Protein 6J93 (pdb70)

Solvent-accessible surface area: 8898 Å² total; per-residue (Å²): 87,31,115,148,44,40,1,20,0,0,0,0,0,1,12,23,42,104,118,57,49,101,10,23,12,2,0,0,9,28,1,0,82,72,0,5,122,114,50,67,10,92,46,116,128,21,109,129,8,96,7,43,10,3,136,20,97,0,74,62,55,85,0,47,0,0,5,0,54,18,112,4,88,144,0,4,100,0,0,18,52,2,2,121,113,59,138,15,42,30,74,0,0,0,0,0,3,2,13,32,114,10,100,24,1,43,1,94,3,64,68,8,38,51,58,67,47,15,56,0,2,126,34,0,27,100,106,26,22,52,76,0,8,2,1,42,0,0,1,14,93,37,60,32,173,155,160,34,64,62,26,8,66,17,133,5,71,93,104,50,36,73,46,0,63,27,0,0,90,42,1,15,65,40,0,91,22,1,0,56,27,67,15,100,75,0,54,105,65,1,57,70,46,154,72,142

InterPro domains:
  IPR001328 Peptidyl-tRNA hydrolase [MF_00083] (4-181)
  IPR001328 Peptidyl-tRNA hydrolase [PF01195] (6-188)
  IPR001328 Peptidyl-tRNA hydrolase [PTHR17224] (6-188)
  IPR001328 Peptidyl-tRNA hydrolase [TIGR00447] (6-173)
  IPR001328 Peptidyl-tRNA hydrolase [cd00462] (6-176)
  IPR018171 Peptidyl-tRNA hydrolase, conserved site [PS01195] (17-30)
  IPR018171 Peptidyl-tRNA hydrolase, conserved site [PS01196] (111-121)
  IPR036416 Peptidyl-tRNA hydrolase superfamily [G3DSA:3.40.50.1470] (1-193)
  IPR036416 Peptidyl-tRNA hydrolase superfamily [SSF53178] (5-191)

Radius of gyration: 15.15 Å; Cα contacts (8 Å, |Δi|>4): 450; chains: 1; bounding box: 33×43×38 Å

Nearest PDB structures (foldseek):
  6ix6-assembly1_A  TM=1.005E+00  e=1.187E-46  Acinetobacter baumannii ATCC 19606 = CIP 70.34 = JCM 6841
  7csn-assembly1_A  TM=1.005E+00  e=1.539E-46  Acinetobacter baumannii ATCC 19606 = CIP 70.34 = JCM 6841
  4olj-assembly1_A  TM=1.002E+00  e=1.939E-45  Acinetobacter baumannii ATCC 19606 = CIP 70.34 = JCM 6841
  4p7b-assembly1_A  TM=9.612E-01  e=2.260E-28  Salmonella enterica subsp. enterica serovar Typhimurium str. LT2
  3ofv-assembly1_B  TM=8.945E-01  e=1.007E-27  Escherichia coli B354

Sequence (196 aa):
GSHMSNISLIVGLGNPGSEYAQTRHNAGFWFVEQLADKYGITLKNDPKFHGISGRGNIEGHDVRLLLPMTYMNRSGQSVVPFSKFYQIAPEAILIAHDELDMNPGVIRLKTGGGHGGHNGLRDIVPHIGPNFHRLRIGIGHPGSKERVSGHVLGKAPSNEQSLMDGAIDHALSKVKLLVQGQVPQAMNQINAYKPA

B-factor: mean 16.35, std 12.6, range [6.76, 166.83]

CATH classification: 3.40.50.1470

Foldseek 3Di:
DDDALQAAEEEFEWEDDPLQCQFQFRLSVVLLVVLCVVFVWDFDDDVVLQWTKTWDDDLRFIHMYTYHHPGQLQLQSRPVVVCVVVVNAQSNYEYEGEDQPAAQLAKAKDAFDQCNPGNNSPNRCVRRHGGHIYTYQYQHHPPDPVCRVVRRSDRDPPVSVLSSVVLSVQLSVLSSCRNVSVVVVSRVSSRPGGSD

Organism: Acinetobacter baumannii (strain ATCC 19606 / DSM 30007 / JCM 6841 / CCUG 19606 / CIP 70.34 / NBRC 109757 / NCIMB 12457 / NCTC 12156 / 81) (NCBI:txid575584)

Secondary structure (DSSP, 8-state):
---TTS--EEEE----STTTTTSGGGHHHHHHHHHHHHHT---EEEGGGTEEEEEEEETTEEEEEEEE-S-GGGTHHHHHHHHHHTT--GGGEEEEEEETTS-TT-EEEEES---TT-TTGGGTHHHH-S-SEEEEEE----SSGGGHHHHHTSPPPHHHHHHHHHHHHHHHTTHHHHHTT-HHHHHHHHHT----

Structure (mmCIF, N/CA/C/O backbone):
data_6J93
#
_entry.id   6J93
#
_cell.length_a   33.995
_cell.length_b   66.257
_cell.length_c   76.186
_cell.angle_alpha   90.00
_cell.angle_beta   90.00
_cell.angle_gamma   90.00
#
_symmetry.space_group_name_H-M   'P 21 21 21'
#
loop_
_entity.id
_entity.type
_entity.pdbx_description
1 polymer 'Peptidyl-tRNA hydrolase'
2 non-polymer 1,2-ETHANEDIOL
3 water water
#
loop_
_atom_site.group_PDB
_atom_site.id
_atom_site.type_symbol
_atom_site.label_atom_id
_atom_site.label_alt_id
_atom_site.label_comp_id
_atom_site.label_asym_id
_atom_site.label_entity_id
_atom_site.label_seq_id
_atom_site.pdbx_PDB_ins_code
_atom_site.Cartn_x
_atom_site.Cartn_y
_atom_site.Cartn_z
_atom_site.occupancy
_atom_site.B_iso_or_equiv
_atom_site.auth_seq_id
_atom_site.auth_comp_id
_atom_site.auth_asym_id
_atom_site.auth_atom_id
_atom_site.pdbx_PDB_model_num
ATOM 1 N N . GLY A 1 1 ? 9.992 22.506 -0.830 0.70 33.13 -2 GLY A N 1
ATOM 2 C CA . GLY A 1 1 ? 9.119 21.711 0.087 0.70 19.29 -2 GLY A CA 1
ATOM 3 C C . GLY A 1 1 ? 9.304 20.206 -0.160 0.70 16.74 -2 GLY A C 1
ATOM 4 O O . GLY A 1 1 ? 10.245 19.742 -0.818 0.70 19.72 -2 GLY A O 1
ATOM 10 N N . SER A 1 2 ? 8.336 19.441 0.338 0.70 13.46 -1 SER A N 1
ATOM 11 C CA . SER A 1 2 ? 8.288 18.023 0.143 0.70 13.07 -1 SER A CA 1
ATOM 12 C C . SER A 1 2 ? 7.879 17.673 -1.279 0.70 12.58 -1 SER A C 1
ATOM 13 O O . SER A 1 2 ? 7.421 18.493 -2.039 0.70 14.74 -1 SER A O 1
ATOM 21 N N . HIS A 1 3 ? 8.008 16.414 -1.607 0.70 13.45 0 HIS A N 1
ATOM 22 C CA . HIS A 1 3 ? 7.716 15.957 -2.926 0.70 13.15 0 HIS A CA 1
ATOM 23 C C . HIS A 1 3 ? 7.030 14.604 -2.831 0.70 13.74 0 HIS A C 1
ATOM 24 O O . HIS A 1 3 ? 7.618 13.545 -2.430 0.70 12.26 0 HIS A O 1
ATOM 39 N N . MET A 1 4 ? 5.737 14.631 -3.167 0.70 13.67 1 MET A N 1
ATOM 40 C CA . MET A 1 4 ? 4.940 13.421 -3.246 0.70 12.85 1 MET A CA 1
ATOM 41 C C . MET A 1 4 ? 4.939 12.727 -1.884 0.70 12.14 1 MET A C 1
ATOM 42 O O . MET A 1 4 ? 4.788 13.439 -0.847 0.70 14.79 1 MET A O 1
ATOM 56 N N . SER A 1 5 ? 4.940 11.408 -1.877 0.70 12.66 2 SER A N 1
ATOM 57 C CA . SER A 1 5 ? 4.951 10.631 -0.659 0.70 13.36 2 SER A CA 1
ATOM 58 C C . SER A 1 5 ? 6.340 10.066 -0.434 0.70 14.30 2 SER A C 1
ATOM 59 O O . SER A 1 5 ? 6.422 9.106 0.270 0.70 13.45 2 SER A O 1
ATOM 67 N N . ASN A 1 6 ? 7.414 10.676 -0.971 1.00 14.54 3 ASN A N 1
ATOM 68 C CA . ASN A 1 6 ? 8.674 10.448 -0.346 1.00 11.08 3 ASN A CA 1
ATOM 69 C C . ASN A 1 6 ? 8.603 11.026 1.056 1.00 12.55 3 ASN A C 1
ATOM 70 O O . ASN A 1 6 ? 8.305 12.193 1.211 1.00 20.58 3 ASN A O 1
ATOM 81 N N . ILE A 1 7 ? 8.948 10.271 2.057 1.00 10.13 4 ILE A N 1
ATOM 82 C CA . ILE A 1 7 ? 8.945 10.843 3.435 1.00 9.39 4 ILE A CA 1
ATOM 83 C C . ILE A 1 7 ? 10.139 11.765 3.549 1.00 9.38 4 ILE A C 1
ATOM 84 O O . ILE A 1 7 ? 11.261 11.321 3.342 1.00 10.52 4 ILE A O 1
ATOM 107 N N . SER A 1 8 ? 9.882 12.995 3.974 1.00 9.04 5 SER A N 1
ATOM 108 C CA . SER A 1 8 ? 10.945 13.973 4.152 1.00 10.07 5 SER A CA 1
ATOM 109 C C . SER A 1 8 ? 10.940 14.657 5.506 1.00 8.53 5 SER A C 1
ATOM 110 O O . SER A 1 8 ? 11.831 15.466 5.784 1.00 9.71 5 SER A O 1
ATOM 118 N N . LEU A 1 9 ? 9.981 14.333 6.363 1.00 7.80 6 LEU A N 1
ATOM 119 C CA . LEU A 1 9 ? 10.000 14.774 7.763 1.00 7.46 6 LEU A CA 1
ATOM 120 C C . LEU A 1 9 ? 9.629 13.582 8.608 1.00 7.09 6 LEU A C 1
ATOM 121 O O . LEU A 1 9 ? 8.589 12.969 8.368 1.00 8.00 6 LEU A O 1
ATOM 137 N N . ILE A 1 10 ? 10.476 13.270 9.577 1.00 7.10 7 ILE A N 1
ATOM 138 C CA . ILE A 1 10 ? 10.225 12.200 10.526 1.00 6.83 7 ILE A CA 1
ATOM 139 C C . ILE A 1 10 ? 10.196 12.814 11.916 1.00 6.97 7 ILE A C 1
ATOM 140 O O . ILE A 1 10 ? 11.187 13.406 12.359 1.00 7.87 7 ILE A O 1
ATOM 156 N N . VAL A 1 11 ? 9.040 12.711 12.559 1.00 7.05 8 VAL A N 1
ATOM 157 C CA . VAL A 1 11 ? 8.787 13.275 13.872 1.00 6.92 8 VAL A CA 1
ATOM 158 C C . VAL A 1 11 ? 8.748 12.150 14.888 1.00 7.02 8 VAL A C 1
ATOM 159 O O . VAL A 1 11 ? 8.133 11.117 14.624 1.00 7.77 8 VAL A O 1
ATOM 172 N N . GLY A 1 12 ? 9.373 12.350 16.047 1.00 7.04 9 GLY A N 1
ATOM 173 C CA . GLY A 1 12 ? 9.234 11.428 17.155 1.00 7.41 9 GLY A CA 1
ATOM 174 C C . GLY A 1 12 ? 8.527 12.147 18.277 1.00 7.40 9 GLY A C 1
ATOM 175 O O . GLY A 1 12 ? 8.940 13.231 18.678 1.00 8.84 9 GLY A O 1
ATOM 179 N N . LEU A 1 13 ? 7.453 11.543 18.816 1.00 7.44 10 LEU A N 1
ATOM 180 C CA . LEU A 1 13 ? 6.724 12.153 19.912 1.00 7.82 10 LEU A CA 1
ATOM 181 C C . LEU A 1 13 ? 7.245 11.656 21.259 1.00 7.93 10 LEU A C 1
ATOM 182 O O . LEU A 1 13 ? 7.737 10.528 21.418 1.00 8.22 10 LEU A O 1
ATOM 198 N N . GLY A 1 14 ? 7.140 12.537 22.254 1.00 8.14 11 GLY A N 1
ATOM 199 C CA . GLY A 1 14 ? 7.654 12.251 23.587 1.00 8.55 11 GLY A CA 1
ATOM 200 C C . GLY A 1 14 ? 7.573 13.488 24.457 1.00 9.32 11 GLY A C 1
ATOM 201 O O . GLY A 1 14 ? 7.091 14.546 24.025 1.00 9.84 11 GLY A O 1
ATOM 205 N N . ASN A 1 15 ? 8.039 13.340 25.684 1.00 10.10 12 ASN A N 1
ATOM 206 C CA . ASN A 1 15 ? 8.175 14.418 26.630 1.00 10.54 12 ASN A CA 1
ATOM 207 C C . ASN A 1 15 ? 9.646 14.715 26.877 1.00 11.10 12 ASN A C 1
ATOM 208 O O . ASN A 1 15 ? 10.479 13.806 26.858 1.00 12.14 12 ASN A O 1
ATOM 219 N N . PRO A 1 16 ? 9.993 15.985 27.158 1.00 11.98 13 PRO A N 1
ATOM 220 C CA . PRO A 1 16 ? 11.356 16.372 27.430 1.00 13.46 13 PRO A CA 1
ATOM 221 C C . PRO A 1 16 ? 11.752 15.985 28.867 1.00 14.40 13 PRO A C 1
ATOM 222 O O . PRO A 1 16 ? 10.898 15.909 29.740 1.00 16.81 13 PRO A O 1
ATOM 233 N N . GLY A 1 17 ? 13.036 15.825 29.075 1.00 16.67 14 GLY A N 1
ATOM 234 C CA . GLY A 1 17 ? 13.622 15.698 30.412 1.00 19.23 14 GLY A CA 1
ATOM 235 C C . GLY A 1 17 ? 14.018 14.274 30.749 1.00 18.09 14 GLY A C 1
ATOM 236 O O . GLY A 1 17 ? 13.390 13.321 30.273 1.00 16.21 14 GLY A O 1
ATOM 240 N N . SER A 1 18 ? 15.023 14.129 31.591 1.00 20.89 15 SER A N 1
ATOM 241 C CA . SER A 1 18 ? 15.544 12.813 31.944 1.00 20.31 15 SER A CA 1
ATOM 242 C C . SER A 1 18 ? 14.462 11.964 32.610 1.00 19.40 15 SER A C 1
ATOM 243 O O . SER A 1 18 ? 14.486 10.743 32.473 1.00 20.28 15 SER A O 1
ATOM 251 N N . GLU A 1 19 ? 13.516 12.601 33.296 1.00 18.81 16 GLU A N 1
ATOM 252 C CA . GLU A 1 19 ? 12.499 11.872 34.026 1.00 22.43 16 GLU A CA 1
ATOM 253 C C . GLU A 1 19 ? 11.526 11.177 33.094 1.00 18.87 16 GLU A C 1
ATOM 254 O O . GLU A 1 19 ? 10.827 10.290 33.527 1.00 20.71 16 GLU A O 1
ATOM 266 N N . TYR A 1 20 ? 11.480 11.608 31.838 1.00 14.24 17 TYR A N 1
ATOM 267 C CA . TYR A 1 20 ? 10.583 10.957 30.906 1.00 12.35 17 TYR A CA 1
ATOM 268 C C . TYR A 1 20 ? 11.293 10.113 29.835 1.00 11.99 17 TYR A C 1
ATOM 269 O O . TYR A 1 20 ? 10.617 9.390 29.095 1.00 11.18 17 TYR A O 1
ATOM 287 N N . ALA A 1 21 ? 12.611 10.192 29.752 1.00 12.25 18 ALA A N 1
ATOM 288 C CA . ALA A 1 21 ? 13.300 9.635 28.614 1.00 12.55 18 ALA A CA 1
ATOM 289 C C . ALA A 1 21 ? 13.100 8.141 28.488 1.00 11.38 18 ALA A C 1
ATOM 290 O O . ALA A 1 21 ? 13.175 7.641 27.347 1.00 12.36 18 ALA A O 1
ATOM 297 N N . GLN A 1 22 ? 12.959 7.392 29.585 1.00 11.23 19 GLN A N 1
ATOM 298 C CA . GLN A 1 22 ? 12.819 5.942 29.550 1.00 11.51 19 GLN A CA 1
ATOM 299 C C . GLN A 1 22 ? 11.377 5.475 29.589 1.00 10.86 19 GLN A C 1
ATOM 300 O O . GLN A 1 22 ? 11.118 4.271 29.696 1.00 11.97 19 GLN A O 1
ATOM 314 N N . THR A 1 23 ? 10.423 6.415 29.564 1.00 10.50 20 THR A N 1
ATOM 315 C CA . THR A 1 23 ? 9.027 6.049 29.685 1.00 10.66 20 THR A CA 1
ATOM 316 C C . THR A 1 23 ? 8.429 5.668 28.347 1.00 9.22 20 THR A C 1
ATOM 317 O O . THR A 1 23 ? 8.889 6.084 27.269 1.00 9.52 20 THR A O 1
ATOM 328 N N . ARG A 1 24 ? 7.363 4.865 28.406 1.00 9.73 21 ARG A N 1
ATOM 329 C CA . ARG A 1 24 ? 6.746 4.314 27.198 1.00 9.41 21 ARG A CA 1
ATOM 330 C C . ARG A 1 24 ? 6.274 5.397 26.229 1.00 9.21 21 ARG A C 1
ATOM 331 O O . ARG A 1 24 ? 6.293 5.174 25.007 1.00 9.50 21 ARG A O 1
ATOM 352 N N . HIS A 1 25 ? 5.804 6.508 26.774 1.00 9.41 22 HIS A N 1
ATOM 353 C CA . HIS A 1 25 ? 5.283 7.602 25.951 1.00 9.57 22 HIS A CA 1
ATOM 354 C C . HIS A 1 25 ? 6.365 8.265 25.111 1.00 8.93 22 HIS A C 1
ATOM 355 O O . HIS A 1 25 ? 6.039 9.087 24.255 1.00 9.99 22 HIS A O 1
ATOM 369 N N . ASN A 1 26 ? 7.633 7.915 25.371 1.00 8.77 23 ASN A N 1
ATOM 370 C CA . ASN A 1 26 ? 8.768 8.388 24.602 1.00 8.64 23 ASN A CA 1
ATOM 371 C C . ASN A 1 26 ? 9.197 7.422 23.512 1.00 8.29 23 ASN A C 1
ATOM 372 O O . ASN A 1 26 ? 10.264 7.635 22.904 1.00 8.72 23 ASN A O 1
ATOM 383 N N . ALA A 1 27 ? 8.393 6.405 23.177 1.00 8.26 24 ALA A N 1
ATOM 384 C CA . ALA A 1 27 ? 8.803 5.462 22.150 1.00 8.11 24 ALA A CA 1
ATOM 385 C C . ALA A 1 27 ? 9.182 6.152 20.835 1.00 7.93 24 ALA A C 1
ATOM 386 O O . ALA A 1 27 ? 10.130 5.733 20.164 1.00 8.33 24 ALA A O 1
ATOM 393 N N . GLY A 1 28 ? 8.438 7.186 20.454 1.00 7.84 25 GLY A N 1
ATOM 394 C CA . GLY A 1 28 ? 8.776 7.893 19.240 1.00 8.04 25 GLY A CA 1
ATOM 395 C C . GLY A 1 28 ? 10.126 8.569 19.275 1.00 7.93 25 GLY A C 1
ATOM 396 O O . GLY A 1 28 ? 10.868 8.580 18.285 1.00 8.43 25 GLY A O 1
ATOM 400 N N . PHE A 1 29 ? 10.478 9.183 20.415 1.00 8.07 26 PHE A N 1
ATOM 401 C CA . PHE A 1 29 ? 11.825 9.716 20.608 1.00 8.60 26 PHE A CA 1
ATOM 402 C C . PHE A 1 29 ? 12.845 8.620 20.421 1.00 8.22 26 PHE A C 1
ATOM 403 O O . PHE A 1 29 ? 13.896 8.839 19.807 1.00 9.32 26 PHE A O 1
ATOM 420 N N . TRP A 1 30 ? 12.623 7.440 21.005 1.00 8.47 27 TRP A N 1
ATOM 421 C CA . TRP A 1 30 ? 13.623 6.367 20.891 1.00 8.61 27 TRP A CA 1
ATOM 422 C C . TRP A 1 30 ? 13.887 6.078 19.418 1.00 8.34 27 TRP A C 1
ATOM 423 O O . TRP A 1 30 ? 15.038 5.957 18.995 1.00 9.15 27 TRP A O 1
ATOM 444 N N . PHE A 1 31 ? 12.826 5.925 18.631 1.00 8.02 28 PHE A N 1
ATOM 445 C CA . PHE A 1 31 ? 12.996 5.604 17.217 1.00 8.01 28 PHE A CA 1
ATOM 446 C C . PHE A 1 31 ? 13.791 6.711 16.515 1.00 7.58 28 PHE A C 1
ATOM 447 O O . PHE A 1 31 ? 14.704 6.406 15.753 1.00 8.01 28 PHE A O 1
ATOM 464 N N . VAL A 1 32 ? 13.385 7.966 16.684 1.00 7.77 29 VAL A N 1
ATOM 465 C CA . VAL A 1 32 ? 14.015 9.032 15.926 1.00 7.90 29 VAL A CA 1
ATOM 466 C C . VAL A 1 32 ? 15.455 9.253 16.396 1.00 8.45 29 VAL A C 1
ATOM 467 O O . VAL A 1 32 ? 16.324 9.523 15.544 1.00 9.02 29 VAL A O 1
ATOM 480 N N . GLU A 1 33 ? 15.734 9.147 17.677 1.00 8.85 30 GLU A N 1
ATOM 481 C CA . GLU A 1 33 ? 17.129 9.280 18.118 1.00 10.15 30 GLU A CA 1
ATOM 482 C C . GLU A 1 33 ? 17.990 8.166 17.540 1.00 9.70 30 GLU A C 1
ATOM 483 O O . GLU A 1 33 ? 19.140 8.405 17.109 1.00 10.38 30 GLU A O 1
ATOM 495 N N . GLN A 1 34 ? 17.466 6.953 17.492 1.00 9.25 31 GLN A N 1
ATOM 496 C CA . GLN A 1 34 ? 18.222 5.850 16.913 1.00 9.59 31 GLN A CA 1
ATOM 497 C C . GLN A 1 34 ? 18.412 6.058 15.397 1.00 9.13 31 GLN A C 1
ATOM 498 O O . GLN A 1 34 ? 19.468 5.724 14.856 1.00 10.14 31 GLN A O 1
ATOM 512 N N . LEU A 1 35 ? 17.391 6.562 14.733 1.00 8.82 32 LEU A N 1
ATOM 513 C CA . LEU A 1 35 ? 17.493 6.823 13.306 1.00 8.48 32 LEU A CA 1
ATOM 514 C C . LEU A 1 35 ? 18.539 7.883 13.014 1.00 8.75 32 LEU A C 1
ATOM 515 O O . LEU A 1 35 ? 19.330 7.774 12.082 1.00 9.55 32 LEU A O 1
ATOM 531 N N . ALA A 1 36 ? 18.535 8.939 13.833 1.00 9.01 33 ALA A N 1
ATOM 532 C CA . ALA A 1 36 ? 19.491 10.017 13.670 1.00 9.44 33 ALA A CA 1
ATOM 533 C C . ALA A 1 36 ? 20.919 9.464 13.822 1.00 10.36 33 ALA A C 1
ATOM 534 O O . ALA A 1 36 ? 21.833 9.821 13.060 1.00 11.71 33 ALA A O 1
ATOM 541 N N . ASP A 1 37 ? 21.133 8.585 14.814 1.00 10.89 34 ASP A N 1
ATOM 542 C CA . ASP A 1 37 ? 22.462 7.992 14.990 1.00 12.10 34 ASP A CA 1
ATOM 543 C C . ASP A 1 37 ? 22.834 7.105 13.811 1.00 12.39 34 ASP A C 1
ATOM 544 O O . ASP A 1 37 ? 23.971 7.112 13.343 1.00 13.85 34 ASP A O 1
ATOM 553 N N . LYS A 1 38 ? 21.894 6.359 13.294 1.00 11.29 35 LYS A N 1
ATOM 554 C CA . LYS A 1 38 ? 22.168 5.450 12.177 1.00 11.66 35 LYS A CA 1
ATOM 555 C C . LYS A 1 38 ? 22.698 6.249 10.981 1.00 11.26 35 LYS A C 1
ATOM 556 O O . LYS A 1 38 ? 23.670 5.835 10.339 1.00 12.66 35 LYS A O 1
ATOM 575 N N . TYR A 1 39 ? 22.059 7.355 10.671 1.00 10.39 36 TYR A N 1
ATOM 576 C CA . TYR A 1 39 ? 22.369 8.147 9.471 1.00 11.16 36 TYR A CA 1
ATOM 577 C C . TYR A 1 39 ? 23.267 9.333 9.728 1.00 12.03 36 TYR A C 1
ATOM 578 O O . TYR A 1 39 ? 23.586 10.095 8.810 1.00 14.39 36 TYR A O 1
ATOM 596 N N . GLY A 1 40 ? 23.693 9.555 10.937 1.00 11.45 37 GLY A N 1
ATOM 597 C CA . GLY A 1 40 ? 24.575 10.692 11.226 1.00 12.49 37 GLY A CA 1
ATOM 598 C C . GLY A 1 40 ? 23.887 12.036 11.052 1.00 12.18 37 GLY A C 1
ATOM 599 O O . GLY A 1 40 ? 24.546 13.006 10.627 1.00 14.14 37 GLY A O 1
ATOM 603 N N . ILE A 1 41 ? 22.630 12.113 11.469 1.00 11.27 38 ILE A N 1
ATOM 604 C CA . ILE A 1 41 ? 21.877 13.361 11.454 1.00 10.62 38 ILE A CA 1
ATOM 605 C C . ILE A 1 41 ? 21.986 13.972 12.836 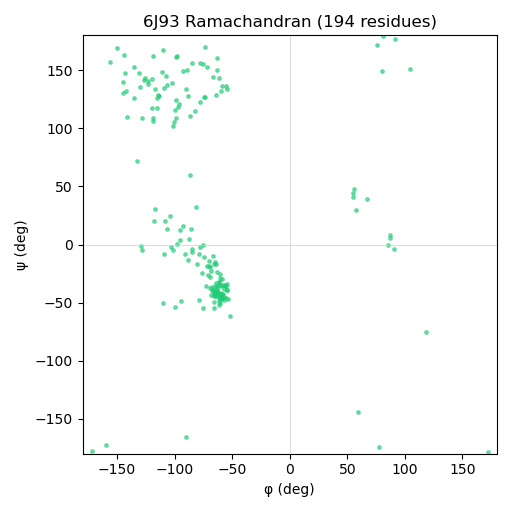1.00 10.40 38 ILE A C 1
ATOM 606 O O . ILE A 1 41 ? 21.634 13.317 13.822 1.00 12.33 38 ILE A O 1
ATOM 622 N N . THR A 1 42 ? 22.511 15.176 12.903 1.00 11.38 39 THR A N 1
ATOM 623 C CA . THR A 1 42 ? 22.610 15.881 14.166 1.00 11.07 39 THR A CA 1
ATOM 624 C C . THR A 1 42 ? 21.269 16.397 14.622 1.00 11.03 39 THR A C 1
ATOM 625 O O . THR A 1 42 ? 20.608 17.093 13.875 1.00 12.24 39 THR A O 1
ATOM 636 N N . LEU A 1 43 ? 20.893 16.046 15.868 1.00 11.04 40 LEU A N 1
ATOM 637 C CA . LEU A 1 43 ? 19.686 16.598 16.475 1.00 10.89 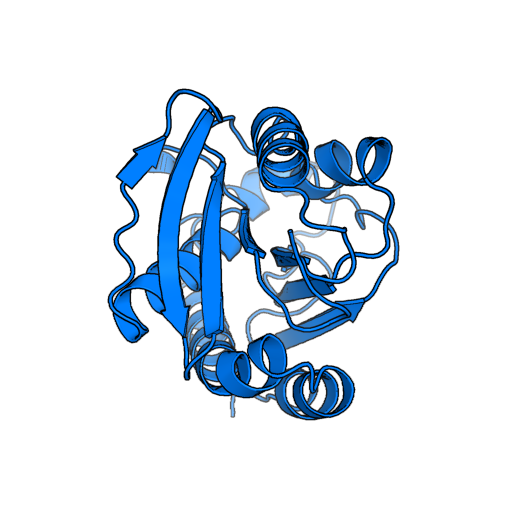40 LEU A CA 1
ATOM 638 C C . LEU A 1 43 ? 20.111 17.736 17.374 1.00 11.05 40 LEU A C 1
ATOM 639 O O . LEU A 1 43 ? 20.736 17.521 18.403 1.00 14.93 40 LEU A O 1
ATOM 655 N N . LYS A 1 44 ? 19.805 18.936 16.951 1.00 11.56 41 LYS A N 1
ATOM 656 C CA . LYS A 1 44 ? 20.308 20.135 17.599 1.00 12.46 41 LYS A CA 1
ATOM 657 C C . LYS A 1 44 ? 19.145 20.966 18.120 1.00 11.33 41 LYS A C 1
ATOM 658 O O . LYS A 1 44 ? 17.972 20.884 17.681 1.00 11.05 41 LYS A O 1
ATOM 677 N N . ASN A 1 45 ? 19.473 21.846 19.014 1.00 11.94 42 ASN A N 1
ATOM 678 C CA . ASN A 1 45 ? 18.475 22.691 19.609 1.00 12.23 42 ASN A CA 1
ATOM 679 C C . ASN A 1 45 ? 17.752 23.536 18.544 1.00 11.52 42 ASN A C 1
ATOM 680 O O . ASN A 1 45 ? 18.402 24.168 17.722 1.00 12.73 42 ASN A O 1
ATOM 699 N N . ASP A 1 46 ? 16.435 23.586 18.576 1.00 10.97 43 ASP A N 1
ATOM 700 C CA . ASP A 1 46 ? 15.608 24.341 17.631 1.00 10.91 43 ASP A CA 1
ATOM 701 C C . ASP A 1 46 ? 14.556 25.157 18.360 1.00 10.79 43 ASP A C 1
ATOM 702 O O . ASP A 1 46 ? 13.361 24.857 18.341 1.00 13.22 43 ASP A O 1
ATOM 711 N N . PRO A 1 47 ? 14.983 26.229 19.037 1.00 12.61 44 PRO A N 1
ATOM 712 C CA . PRO A 1 47 ? 14.050 27.015 19.820 1.00 13.75 44 PRO A CA 1
ATOM 713 C C . PRO A 1 47 ? 12.920 27.603 19.000 1.00 12.67 44 PRO A C 1
ATOM 714 O O . PRO A 1 47 ? 11.813 27.735 19.511 1.00 12.98 44 PRO A O 1
ATOM 725 N N . LYS A 1 48 ? 13.190 27.996 17.755 1.00 12.23 45 LYS A N 1
ATOM 726 C CA . LYS A 1 48 ? 12.138 28.612 16.930 1.00 13.48 45 LYS A CA 1
ATOM 727 C C . LYS A 1 48 ? 10.921 27.705 16.854 1.00 12.00 45 LYS A C 1
ATOM 728 O O . LYS A 1 48 ? 9.777 28.183 16.839 1.00 13.90 45 LYS A O 1
ATOM 747 N N . PHE A 1 49 ? 11.158 26.398 16.742 1.00 10.95 46 PHE A N 1
ATOM 748 C CA . PHE A 1 49 ? 10.074 25.426 16.578 1.00 10.29 46 PHE A CA 1
ATOM 749 C C . PHE A 1 49 ? 9.868 24.601 17.835 1.00 10.56 46 PHE A C 1
ATOM 750 O O . PHE A 1 49 ? 9.219 23.561 17.774 1.00 11.61 46 PHE A O 1
ATOM 767 N N . HIS A 1 50 ? 10.342 25.092 18.978 1.00 10.92 47 HIS A N 1
ATOM 768 C CA . HIS A 1 50 ? 10.038 24.439 20.240 1.00 11.10 47 HIS A CA 1
ATOM 769 C C . HIS A 1 50 ? 10.421 22.978 20.243 1.00 10.91 47 HIS A C 1
ATOM 770 O O . HIS A 1 50 ? 9.666 22.137 20.741 1.00 11.74 47 HIS A O 1
ATOM 785 N N . GLY A 1 51 ? 11.612 22.674 19.733 1.00 10.99 48 GLY A N 1
ATOM 786 C CA . GLY A 1 51 ? 12.015 21.284 19.575 1.00 11.70 48 GLY A CA 1
ATOM 787 C C . GLY A 1 51 ? 13.505 21.124 19.461 1.00 10.15 48 GLY A C 1
ATOM 788 O O . GLY A 1 51 ? 14.288 22.060 19.638 1.00 11.72 48 GLY A O 1
ATOM 792 N N . ILE A 1 52 ? 13.854 19.897 19.170 1.00 10.33 49 ILE A N 1
ATOM 793 C CA . ILE A 1 52 ? 15.180 19.530 18.732 1.00 9.65 49 ILE A CA 1
ATOM 794 C C . ILE A 1 52 ? 15.007 18.980 17.320 1.00 9.11 49 ILE A C 1
ATOM 795 O O . ILE A 1 52 ? 14.080 18.201 17.089 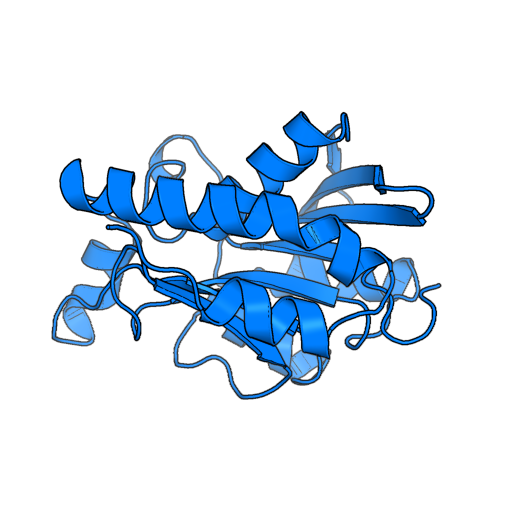1.00 10.02 49 ILE A O 1
ATOM 811 N N . SER A 1 53 ? 15.837 19.404 16.389 1.00 9.01 50 SER A N 1
ATOM 812 C CA . SER A 1 53 ? 15.615 19.018 15.006 1.00 9.04 50 SER A CA 1
ATOM 813 C C . SER A 1 53 ? 16.940 18.787 14.305 1.00 8.98 50 SER A C 1
ATOM 814 O O . SER A 1 53 ? 17.984 19.251 14.758 1.00 10.94 50 SER A O 1
ATOM 822 N N . GLY A 1 54 ? 16.866 18.115 13.181 1.00 9.34 51 GLY A N 1
ATOM 823 C CA . GLY A 1 54 ? 18.027 17.919 12.349 1.00 11.32 51 GLY A CA 1
ATOM 824 C C . GLY A 1 54 ? 17.668 17.797 10.899 1.00 9.38 51 GLY A C 1
ATOM 825 O O . GLY A 1 54 ? 16.483 17.699 10.529 1.00 9.91 51 GLY A O 1
ATOM 829 N N . ARG A 1 55 ? 18.681 17.845 10.062 1.00 10.10 52 ARG A N 1
ATOM 830 C CA . ARG A 1 55 ? 18.526 17.715 8.629 1.00 10.10 52 ARG A CA 1
ATOM 831 C C . ARG A 1 55 ? 19.687 16.995 8.074 1.00 10.96 52 ARG A C 1
ATOM 832 O O . ARG A 1 55 ? 20.815 17.321 8.390 1.00 15.46 52 ARG A O 1
ATOM 853 N N . GLY A 1 56 ? 19.493 15.977 7.265 1.00 10.30 53 GLY A N 1
ATOM 854 C CA . GLY A 1 56 ? 20.638 15.302 6.650 1.00 11.66 53 GLY A CA 1
ATOM 855 C C . GLY A 1 56 ? 20.139 14.305 5.620 1.00 10.52 53 GLY A C 1
ATOM 856 O O . GLY A 1 56 ? 18.974 14.206 5.271 1.00 13.23 53 GLY A O 1
ATOM 860 N N . ASN A 1 57 ? 21.092 13.600 5.038 1.00 11.44 54 ASN A N 1
ATOM 861 C CA . ASN A 1 57 ? 20.825 12.662 3.989 1.00 11.22 54 ASN A CA 1
ATOM 862 C C . ASN A 1 57 ? 20.509 11.278 4.514 1.00 11.42 54 ASN A C 1
ATOM 863 O O . ASN A 1 57 ? 21.277 10.729 5.299 1.00 15.13 54 ASN A O 1
ATOM 882 N N . ILE A 1 58 ? 19.393 10.733 4.064 1.00 10.72 55 ILE A N 1
ATOM 883 C CA . ILE A 1 58 ? 19.062 9.342 4.280 1.00 11.44 55 ILE A CA 1
ATOM 884 C C . ILE A 1 58 ? 18.954 8.743 2.911 1.00 11.92 55 ILE A C 1
ATOM 885 O O . ILE A 1 58 ? 18.021 9.034 2.150 1.00 11.82 55 ILE A O 1
ATOM 901 N N . GLU A 1 59 ? 19.928 7.905 2.556 1.00 12.21 56 GLU A N 1
ATOM 902 C CA . GLU A 1 59 ? 19.859 7.145 1.321 1.00 13.85 56 GLU A CA 1
ATOM 903 C C . GLU A 1 59 ? 19.643 8.040 0.105 1.00 12.78 56 GLU A C 1
ATOM 904 O O . GLU A 1 59 ? 18.967 7.669 -0.836 1.00 15.95 56 GLU A O 1
ATOM 916 N N . GLY A 1 60 ? 20.309 9.169 0.059 1.00 12.33 57 GLY A N 1
ATOM 917 C CA . GLY A 1 60 ? 20.231 10.033 -1.088 1.00 12.50 57 GLY A CA 1
ATOM 918 C C . GLY A 1 60 ? 19.095 11.036 -1.090 1.00 11.80 57 GLY A C 1
ATOM 919 O O . GLY A 1 60 ? 18.886 11.696 -2.087 1.00 13.34 57 GLY A O 1
ATOM 923 N N . HIS A 1 61 ? 18.365 11.149 0.032 1.00 11.29 58 HIS A N 1
ATOM 924 C CA . HIS A 1 61 ? 17.223 12.048 0.144 1.00 11.17 58 HIS A CA 1
ATOM 925 C C . HIS A 1 61 ? 17.470 12.991 1.321 1.00 10.41 58 HIS A C 1
ATOM 926 O O . HIS A 1 61 ? 17.983 12.576 2.362 1.00 11.53 58 HIS A O 1
ATOM 940 N N . ASP A 1 62 ? 17.086 14.253 1.118 1.00 10.49 59 ASP A N 1
ATOM 941 C CA . ASP A 1 62 ? 17.223 15.286 2.155 1.00 10.99 59 ASP A CA 1
ATOM 942 C C . ASP A 1 62 ? 16.035 15.157 3.101 1.00 10.87 59 ASP A C 1
ATOM 943 O O . ASP A 1 62 ? 14.875 15.389 2.690 1.00 14.55 59 ASP A O 1
ATOM 952 N N . VAL A 1 63 ? 16.293 14.808 4.329 1.00 8.65 60 VAL A N 1
ATOM 953 C CA . VAL A 1 63 ? 15.249 14.512 5.313 1.00 8.92 60 VAL A CA 1
ATOM 954 C C . VAL A 1 63 ? 15.461 15.344 6.569 1.00 8.71 60 VAL A C 1
ATOM 955 O O . VAL A 1 63 ? 16.598 15.545 7.007 1.00 11.21 60 VAL A O 1
ATOM 968 N N . ARG A 1 64 ? 14.367 15.807 7.155 1.00 8.09 61 ARG A N 1
ATOM 969 C CA . ARG A 1 64 ? 14.390 16.501 8.424 1.00 8.07 61 ARG A CA 1
ATOM 970 C C . ARG A 1 64 ? 13.819 15.595 9.504 1.00 7.74 61 ARG A C 1
ATOM 971 O O . ARG A 1 64 ? 12.890 14.809 9.253 1.00 8.56 61 ARG A O 1
ATOM 992 N N . LEU A 1 65 ? 14.375 15.711 10.707 1.00 7.88 62 LEU A N 1
ATOM 993 C CA . LEU A 1 65 ? 13.946 14.993 11.896 1.00 7.80 62 LEU A CA 1
ATOM 994 C C . LEU A 1 65 ? 13.519 16.006 12.943 1.00 8.05 62 LEU A C 1
ATOM 995 O O . LEU A 1 65 ? 14.149 17.068 13.074 1.00 9.27 62 LEU A O 1
ATOM 1011 N N . LEU A 1 66 ? 12.471 15.701 13.715 1.00 7.49 63 LEU A N 1
ATOM 1012 C CA . LEU A 1 66 ? 11.965 16.624 14.712 1.00 7.38 63 LEU A CA 1
ATOM 1013 C C . LEU A 1 66 ? 11.520 15.877 15.949 1.00 7.42 63 LEU A C 1
ATOM 1014 O O . LEU A 1 66 ? 10.714 14.949 15.843 1.00 8.03 63 LEU A O 1
ATOM 1030 N N . LEU A 1 67 ? 11.961 16.365 17.116 1.00 8.04 64 LEU A N 1
ATOM 1031 C CA . LEU A 1 67 ? 11.494 15.944 18.428 1.00 8.26 64 LEU A CA 1
ATOM 1032 C C . LEU A 1 67 ? 10.883 17.172 19.082 1.00 8.41 64 LEU A C 1
ATOM 1033 O O . LEU A 1 67 ? 11.616 18.065 19.531 1.00 9.67 64 LEU A O 1
ATOM 1049 N N . PRO A 1 68 ? 9.555 17.275 19.200 1.00 8.41 65 PRO A N 1
ATOM 1050 C CA . PRO A 1 68 ? 8.981 18.406 19.911 1.00 8.85 65 PRO A CA 1
ATOM 1051 C C . PRO A 1 68 ? 9.460 18.377 21.368 1.00 9.52 65 PRO A C 1
ATOM 1052 O O . PRO A 1 68 ? 9.491 17.341 22.005 1.00 11.19 65 PRO A O 1
ATOM 1063 N N . MET A 1 69 ? 9.699 19.580 21.904 1.00 10.06 66 MET A N 1
ATOM 1064 C CA . MET A 1 69 ? 10.101 19.752 23.317 1.00 11.60 66 MET A CA 1
ATOM 1065 C C . MET A 1 69 ? 9.059 20.560 24.088 1.00 11.65 66 MET A C 1
ATOM 1066 O O . MET A 1 69 ? 9.364 21.220 25.066 1.00 15.26 66 MET A O 1
ATOM 1080 N N . THR A 1 70 ? 7.828 20.426 23.660 1.00 10.75 67 THR A N 1
ATOM 1081 C CA . THR A 1 70 ? 6.643 21.130 24.112 1.00 11.33 67 THR A CA 1
ATOM 1082 C C . THR A 1 70 ? 5.917 20.488 25.282 1.00 11.19 67 THR A C 1
ATOM 1083 O O . THR A 1 70 ? 5.003 21.127 25.832 1.00 12.13 67 THR A O 1
ATOM 1094 N N . TYR A 1 71 ? 6.280 19.239 25.579 1.00 11.03 68 TYR A N 1
ATOM 1095 C CA . TYR A 1 71 ? 5.477 18.267 26.294 1.00 11.53 68 TYR A CA 1
ATOM 1096 C C . TYR A 1 71 ? 4.491 17.664 25.312 1.00 10.74 68 TYR A C 1
ATOM 1097 O O . TYR A 1 71 ? 4.040 18.296 24.336 1.00 10.99 68 TYR A O 1
ATOM 1115 N N . MET A 1 72 ? 4.135 16.416 25.555 1.00 11.06 69 MET A N 1
ATOM 1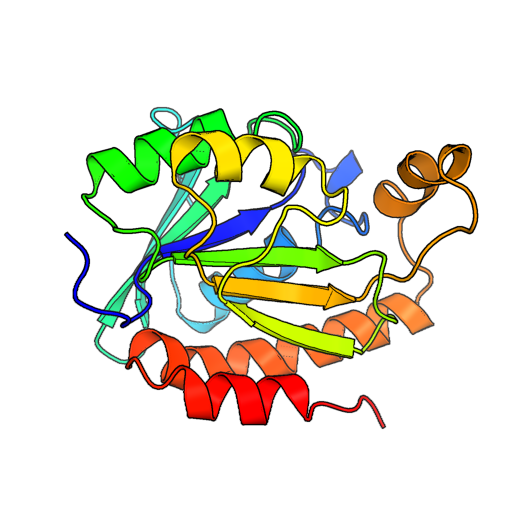116 C CA . MET A 1 72 ? 3.398 15.631 24.572 1.00 10.46 69 MET A CA 1
ATOM 1117 C C . MET A 1 72 ? 2.111 16.288 24.114 1.00 10.22 69 MET A C 1
ATOM 1118 O O . MET A 1 72 ? 1.808 16.320 22.914 1.00 10.14 69 MET A O 1
ATOM 1132 N N . ASN A 1 73 ? 1.316 16.798 25.055 1.00 11.56 70 ASN A N 1
ATOM 1133 C CA . ASN A 1 73 ? -0.019 17.291 24.692 1.00 11.91 70 ASN A CA 1
ATOM 1134 C C . ASN A 1 73 ? 0.016 18.617 23.988 1.00 11.70 70 ASN A C 1
ATOM 1135 O O . ASN A 1 73 ? -1.051 19.088 23.565 1.00 13.09 70 ASN A O 1
ATOM 1146 N N . ARG A 1 74 ? 1.209 19.189 23.783 1.00 10.85 71 ARG A N 1
ATOM 1147 C CA . ARG A 1 74 ? 1.379 20.425 23.007 1.00 10.42 71 ARG A CA 1
ATOM 1148 C C . ARG A 1 74 ? 2.236 20.176 21.776 1.00 9.71 71 ARG A C 1
ATOM 1149 O O . ARG A 1 74 ? 2.749 21.135 21.192 1.00 10.38 71 ARG A O 1
ATOM 1170 N N . SER A 1 75 ? 2.365 18.935 21.333 1.00 9.35 72 SER A N 1
ATOM 1171 C CA . SER A 1 75 ? 3.261 18.578 20.247 1.00 9.12 72 SER A CA 1
ATOM 1172 C C . SER A 1 75 ? 2.974 19.366 18.972 1.00 8.89 72 SER A C 1
ATOM 1173 O O . SER A 1 75 ? 3.907 19.603 18.181 1.00 9.16 72 SER A O 1
ATOM 1181 N N . GLY A 1 76 ? 1.713 19.676 18.697 1.00 9.29 73 GLY A N 1
ATOM 1182 C CA . GLY A 1 76 ? 1.400 20.432 17.490 1.00 9.53 73 GLY A CA 1
ATOM 1183 C C . GLY A 1 76 ? 2.004 21.811 17.487 1.00 8.94 73 GLY A C 1
ATOM 1184 O O . GLY A 1 76 ? 2.168 22.395 16.406 1.00 9.50 73 GLY A O 1
ATOM 1188 N N . GLN A 1 77 ? 2.304 22.358 18.653 1.00 9.36 74 GLN A N 1
ATOM 1189 C CA . GLN A 1 77 ? 2.941 23.653 18.723 1.00 10.41 74 GLN A CA 1
ATOM 1190 C C . GLN A 1 77 ? 4.333 23.658 18.150 1.00 9.83 74 GLN A C 1
ATOM 1191 O O . GLN A 1 77 ? 4.892 24.723 17.871 1.00 11.49 74 GLN A O 1
ATOM 1205 N N . SER A 1 78 ? 4.935 22.485 17.970 1.00 9.36 75 SER A N 1
ATOM 1206 C CA . SER A 1 78 ? 6.187 22.284 17.232 1.00 9.19 75 SER A CA 1
ATOM 1207 C C . SER A 1 78 ? 5.956 21.784 15.812 1.00 8.33 75 SER A C 1
ATOM 1208 O O . SER A 1 78 ? 6.422 22.362 14.821 1.00 9.04 75 SER A O 1
ATOM 1216 N N . VAL A 1 79 ? 5.197 20.686 15.678 1.00 8.23 76 VAL A N 1
ATOM 1217 C CA . VAL A 1 79 ? 5.084 20.019 14.389 1.00 8.45 76 VAL A CA 1
ATOM 1218 C C . VAL A 1 79 ? 4.410 20.893 13.346 1.00 8.24 76 VAL A C 1
ATOM 1219 O O . VAL A 1 79 ? 4.835 20.885 12.179 1.00 9.13 76 VAL A O 1
ATOM 1232 N N . VAL A 1 80 ? 3.354 21.602 13.732 1.00 8.47 77 VAL A N 1
ATOM 1233 C CA . VAL A 1 80 ? 2.601 22.370 12.758 1.00 8.81 77 VAL A CA 1
ATOM 1234 C C . VAL A 1 80 ? 3.421 23.505 12.180 1.00 8.74 77 VAL A C 1
ATOM 1235 O O . VAL A 1 80 ? 3.597 23.580 10.968 1.00 9.44 77 VAL A O 1
ATOM 1248 N N . PRO A 1 81 ? 4.005 24.410 12.989 1.00 9.10 78 PRO A N 1
ATOM 1249 C CA . PRO A 1 81 ? 4.772 25.494 12.375 1.00 9.47 78 PRO A CA 1
ATOM 1250 C C . PRO A 1 81 ? 5.996 24.976 11.641 1.00 9.06 78 PRO A C 1
ATOM 1251 O O . PRO A 1 81 ? 6.392 25.584 10.659 1.00 9.76 78 PRO A O 1
ATOM 1262 N N . PHE A 1 82 ? 6.637 23.935 12.151 1.00 8.80 79 PHE A N 1
ATOM 1263 C CA . PHE A 1 82 ? 7.835 23.406 11.489 1.00 8.63 79 PHE A CA 1
ATOM 1264 C C . PHE A 1 82 ? 7.479 22.913 10.073 1.00 9.43 79 PHE A C 1
ATOM 1265 O O . PHE A 1 82 ? 8.123 23.266 9.092 1.00 9.55 79 PHE A O 1
ATOM 1282 N N . SER A 1 83 ? 6.454 22.057 10.001 1.00 9.57 80 SER A N 1
ATOM 1283 C CA . SER A 1 83 ? 6.073 21.498 8.709 1.00 10.27 80 SER A CA 1
ATOM 1284 C C . SER A 1 83 ? 5.609 22.618 7.764 1.00 10.93 80 SER A C 1
ATOM 1285 O O . SER A 1 83 ? 5.906 22.581 6.567 1.00 12.52 80 SER A O 1
ATOM 1293 N N . LYS A 1 84 ? 4.919 23.612 8.279 1.00 11.20 81 LYS A N 1
ATOM 1294 C CA . LYS A 1 84 ? 4.457 24.671 7.426 1.00 12.69 81 LYS A CA 1
ATOM 1295 C C . LYS A 1 84 ? 5.618 25.506 6.908 1.00 11.56 81 LYS A C 1
ATOM 1296 O O . LYS A 1 84 ? 5.681 25.864 5.719 1.00 13.29 81 LYS A O 1
ATOM 1315 N N . PHE A 1 85 ? 6.577 25.828 7.787 1.00 11.39 82 PHE A N 1
ATOM 1316 C CA . PHE A 1 85 ? 7.708 26.675 7.416 1.00 11.92 82 PHE A CA 1
ATOM 1317 C C . PHE A 1 85 ? 8.500 26.034 6.284 1.00 11.50 82 PHE A C 1
ATOM 1318 O O . PHE A 1 85 ? 8.929 26.694 5.337 1.00 12.99 82 PHE A O 1
ATOM 1335 N N . TYR A 1 86 ? 8.754 24.729 6.390 1.00 10.50 83 TYR A N 1
ATOM 1336 C CA . TYR A 1 86 ? 9.537 23.995 5.407 1.00 10.84 83 TYR A CA 1
ATOM 1337 C C . TYR A 1 86 ? 8.684 23.477 4.266 1.00 11.15 83 TYR A C 1
ATOM 1338 O O . TYR A 1 86 ? 9.174 22.782 3.367 1.00 12.01 83 TYR A O 1
ATOM 1356 N N . GLN A 1 87 ? 7.395 23.802 4.223 1.00 10.72 84 GLN A N 1
ATOM 1357 C CA . GLN A 1 87 ? 6.466 23.416 3.135 1.00 11.93 84 GLN A CA 1
ATOM 1358 C C . GLN A 1 87 ? 6.441 21.918 2.930 1.00 10.76 84 GLN A C 1
ATOM 1359 O O . GLN A 1 87 ? 6.451 21.393 1.801 1.00 11.84 84 GLN A O 1
ATOM 1373 N N . ILE A 1 88 ? 6.317 21.204 4.014 1.00 9.76 85 ILE A N 1
ATOM 1374 C CA . ILE A 1 88 ? 6.194 19.751 4.026 1.00 9.68 85 ILE A CA 1
ATOM 1375 C C . ILE A 1 88 ? 4.742 19.377 4.195 1.00 9.41 85 ILE A C 1
ATOM 1376 O O . ILE A 1 88 ? 4.121 19.690 5.223 1.00 11.34 85 ILE A O 1
ATOM 1392 N N . ALA A 1 89 ? 4.194 18.731 3.188 1.00 9.19 86 ALA A N 1
ATOM 1393 C CA . ALA A 1 89 ? 2.804 18.299 3.221 1.00 9.37 86 ALA A CA 1
ATOM 1394 C C . ALA A 1 89 ? 2.681 17.081 4.120 1.00 9.30 86 ALA A C 1
ATOM 1395 O O . ALA A 1 89 ? 3.606 16.296 4.275 1.00 9.48 86 ALA A O 1
ATOM 1402 N N . PRO A 1 90 ? 1.472 16.848 4.683 1.00 10.25 87 PRO A N 1
ATOM 1403 C CA . PRO A 1 90 ? 1.274 15.683 5.564 1.00 10.17 87 PRO A CA 1
ATOM 1404 C C . PRO A 1 90 ? 1.657 14.368 4.924 1.00 9.86 87 PRO A C 1
ATOM 1405 O O . PRO A 1 90 ? 2.169 13.482 5.599 1.00 10.35 87 PRO A O 1
ATOM 1416 N N . GLU A 1 91 ? 1.441 14.252 3.622 1.00 10.27 88 GLU A N 1
ATOM 1417 C CA . GLU A 1 91 ? 1.725 13.027 2.932 1.00 11.16 88 GLU A CA 1
ATOM 1418 C C . GLU A 1 91 ? 3.211 12.661 2.922 1.00 10.24 88 GLU A C 1
ATOM 1419 O O . GLU A 1 91 ? 3.585 11.523 2.613 1.00 12.19 88 GLU A O 1
ATOM 1431 N N . ALA A 1 92 ? 4.071 13.622 3.251 1.00 9.06 89 ALA A N 1
ATOM 1432 C CA . ALA A 1 92 ? 5.526 13.390 3.302 1.00 9.06 89 ALA A CA 1
ATOM 1433 C C . ALA A 1 92 ? 6.005 13.340 4.751 1.00 8.32 89 ALA A C 1
ATOM 1434 O O . ALA A 1 92 ? 7.222 13.355 4.990 1.00 9.07 89 ALA A O 1
ATOM 1441 N N . ILE A 1 93 ? 5.095 13.223 5.722 1.00 7.84 90 ILE A N 1
ATOM 1442 C CA . ILE A 1 93 ? 5.449 13.178 7.142 1.00 7.57 90 ILE A CA 1
ATOM 1443 C C . ILE A 1 93 ? 5.219 11.803 7.699 1.00 7.22 90 ILE A C 1
ATOM 1444 O O . ILE A 1 93 ? 4.185 11.191 7.455 1.00 8.00 90 ILE A O 1
ATOM 1460 N N . LEU A 1 94 ? 6.206 11.315 8.470 1.00 7.10 91 LEU A N 1
ATOM 1461 C CA . LEU A 1 94 ? 6.073 10.130 9.291 1.00 7.16 91 LEU A CA 1
ATOM 1462 C C . LEU A 1 94 ? 6.159 10.556 10.741 1.00 6.76 91 LEU A C 1
ATOM 1463 O O . LEU A 1 94 ? 7.138 11.205 11.131 1.00 7.80 91 LEU A O 1
ATOM 1479 N N . ILE A 1 95 ? 5.175 10.164 11.566 1.00 6.91 92 ILE A N 1
ATOM 1480 C CA . ILE A 1 95 ? 5.192 10.449 12.994 1.00 6.90 92 ILE A CA 1
ATOM 1481 C C . ILE A 1 95 ? 5.280 9.125 13.733 1.00 6.93 92 ILE A C 1
ATOM 1482 O O . ILE A 1 95 ? 4.376 8.285 13.627 1.00 7.66 92 ILE A O 1
ATOM 1498 N N . ALA A 1 96 ? 6.372 8.935 14.476 1.00 7.04 93 ALA A N 1
ATOM 1499 C CA . ALA A 1 96 ? 6.544 7.759 15.329 1.00 7.36 93 ALA A CA 1
ATOM 1500 C C . ALA A 1 96 ? 5.996 8.036 16.705 1.00 7.08 93 ALA A C 1
ATOM 1501 O O . ALA A 1 96 ? 6.273 9.074 17.307 1.00 7.76 93 ALA A O 1
ATOM 1508 N N . HIS A 1 97 ? 5.223 7.075 17.224 1.00 7.56 94 HIS A N 1
ATOM 1509 C CA . HIS A 1 97 ? 4.585 7.264 18.514 1.00 7.81 94 HIS A CA 1
ATOM 1510 C C . HIS A 1 97 ? 4.277 5.924 19.160 1.00 7.71 94 HIS A C 1
ATOM 1511 O O . HIS A 1 97 ? 4.109 4.917 18.475 1.00 8.43 94 HIS A O 1
ATOM 1526 N N . ASP A 1 98 ? 4.152 5.942 20.479 1.00 8.34 95 ASP A N 1
ATOM 1527 C CA . ASP A 1 98 ? 3.663 4.808 21.247 1.00 8.90 95 ASP A CA 1
ATOM 1528 C C . ASP A 1 98 ? 2.210 4.541 20.933 1.00 8.61 95 ASP A C 1
ATOM 1529 O O . ASP A 1 98 ? 1.402 5.466 20.796 1.00 9.10 95 ASP A O 1
ATOM 1538 N N . GLU A 1 99 ? 1.858 3.262 20.915 1.00 9.48 96 GLU A N 1
ATOM 1539 C CA . GLU A 1 99 ? 0.497 2.823 20.587 1.00 9.99 96 GLU A CA 1
ATOM 1540 C C . GLU A 1 99 ? -0.012 1.872 21.674 1.00 10.31 96 GLU A C 1
ATOM 1541 O O . GLU A 1 99 ? 0.471 0.729 21.784 1.00 10.47 96 GLU A O 1
ATOM 1553 N N . LEU A 1 100 ? -0.976 2.356 22.470 1.00 11.66 97 LEU A N 1
ATOM 1554 C CA . LEU A 1 100 ? -1.601 1.600 23.569 1.00 12.65 97 LEU A CA 1
ATOM 1555 C C . LEU A 1 100 ? -2.317 0.351 23.031 1.00 11.77 97 LEU A C 1
ATOM 1556 O O . LEU A 1 100 ? -2.457 -0.628 23.745 1.00 13.74 97 LEU A O 1
ATOM 1572 N N . ASP A 1 101 ? -2.852 0.445 21.788 1.00 12.53 98 ASP A N 1
ATOM 1573 C CA . ASP A 1 101 ? -3.701 -0.596 21.255 1.00 12.59 98 ASP A CA 1
ATOM 1574 C C . ASP A 1 101 ? -2.940 -1.720 20.587 1.00 12.21 98 ASP A C 1
ATOM 1575 O O . ASP A 1 101 ? -3.555 -2.557 19.953 1.00 15.23 98 ASP A O 1
ATOM 1584 N N . MET A 1 102 ? -1.615 -1.793 20.777 1.00 11.95 99 MET A N 1
ATOM 1585 C CA . MET A 1 102 ? -0.835 -2.855 20.216 1.00 11.49 99 MET A CA 1
ATOM 1586 C C . MET A 1 102 ? 0.146 -3.392 21.273 1.00 10.60 99 MET A C 1
ATOM 1587 O O . MET A 1 102 ? 0.561 -2.668 22.160 1.00 12.25 99 MET A O 1
ATOM 1601 N N . ASN A 1 103 ? 0.539 -4.667 21.162 1.00 10.32 100 ASN A N 1
ATOM 1602 C CA . ASN A 1 103 ? 1.441 -5.270 22.127 1.00 10.25 100 ASN A CA 1
ATOM 1603 C C . ASN A 1 103 ? 2.855 -4.742 21.976 1.00 10.41 100 ASN A C 1
ATOM 1604 O O . ASN A 1 103 ? 3.300 -4.428 20.863 1.00 10.27 100 ASN A O 1
ATOM 1615 N N . PRO A 1 104 ? 3.643 -4.740 23.068 1.00 11.40 101 PRO A N 1
ATOM 1616 C CA . PRO A 1 104 ? 5.092 -4.544 22.943 1.00 11.06 101 PRO A CA 1
ATOM 1617 C C . PRO A 1 104 ? 5.652 -5.571 21.980 1.00 11.46 101 PRO A C 1
ATOM 1618 O O . PRO A 1 104 ? 5.294 -6.761 22.080 1.00 13.06 101 PRO A O 1
ATOM 1629 N N . GLY A 1 105 ? 6.502 -5.139 21.046 1.00 10.60 102 GLY A N 1
ATOM 1630 C CA . GLY A 1 105 ? 7.001 -6.006 20.019 1.00 11.87 102 GLY A CA 1
ATOM 1631 C C . GLY A 1 105 ? 6.181 -6.052 18.759 1.00 11.60 102 GLY A C 1
ATOM 1632 O O . GLY A 1 105 ? 6.638 -6.671 17.816 1.00 14.73 102 GLY A O 1
ATOM 1636 N N . VAL A 1 106 ? 5.052 -5.366 18.727 1.00 10.44 103 VAL A N 1
ATOM 1637 C CA . VAL A 1 106 ? 4.260 -5.169 17.515 1.00 10.75 103 VAL A CA 1
ATOM 1638 C C . VAL A 1 106 ? 4.551 -3.759 17.051 1.00 10.27 103 VAL A C 1
ATOM 1639 O O . VAL A 1 106 ? 4.613 -2.812 17.841 1.00 10.68 103 VAL A O 1
ATOM 1652 N N . ILE A 1 107 ? 4.700 -3.596 15.757 1.00 10.26 104 ILE A N 1
ATOM 1653 C CA . ILE A 1 107 ? 4.928 -2.277 15.136 1.00 10.26 104 ILE A CA 1
ATOM 1654 C C . ILE A 1 107 ? 4.217 -2.268 13.801 1.00 10.25 104 ILE A C 1
ATOM 1655 O O . ILE A 1 107 ? 4.214 -3.260 13.068 1.00 12.44 104 ILE A O 1
ATOM 1671 N N . ARG A 1 108 ? 3.591 -1.141 13.487 1.00 9.60 105 ARG A N 1
ATOM 1672 C CA . ARG A 1 108 ? 2.845 -1.034 12.230 1.00 10.13 105 ARG A CA 1
ATOM 1673 C C . ARG A 1 108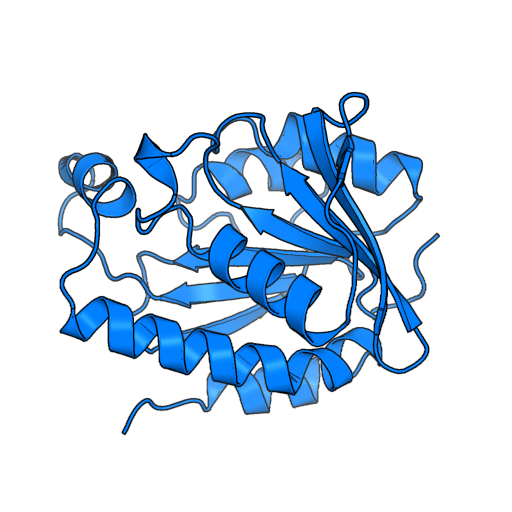 ? 3.008 0.356 11.651 1.00 9.24 105 ARG A C 1
ATOM 1674 O O . ARG A 1 108 ? 3.113 1.329 12.375 1.00 12.05 105 ARG A O 1
ATOM 1695 N N . LEU A 1 109 ? 2.999 0.416 10.352 1.00 9.00 106 LEU A N 1
ATOM 1696 C CA . LEU A 1 109 ? 2.926 1.657 9.590 1.00 8.53 106 LEU A CA 1
ATOM 1697 C C . LEU A 1 109 ? 1.488 1.882 9.149 1.00 9.17 106 LEU A C 1
ATOM 1698 O O . LEU A 1 109 ? 0.939 0.988 8.497 1.00 12.81 106 LEU A O 1
ATOM 1714 N N . LYS A 1 110 ? 0.930 3.025 9.488 1.00 9.28 107 LYS A N 1
ATOM 1715 C CA . LYS A 1 110 ? -0.445 3.369 9.203 1.00 10.35 107 LYS A CA 1
ATOM 1716 C C . LYS A 1 110 ? -0.457 4.690 8.465 1.00 9.47 107 LYS A C 1
ATOM 1717 O O . LYS A 1 110 ? 0.316 5.575 8.778 1.00 10.71 107 LYS A O 1
ATOM 1736 N N . THR A 1 111 ? -1.347 4.855 7.511 1.00 10.20 108 THR A N 1
ATOM 1737 C CA . THR A 1 111 ? -1.566 6.120 6.857 1.00 10.76 108 THR A CA 1
ATOM 1738 C C . THR A 1 111 ? -2.963 6.578 7.190 1.00 10.69 108 THR A C 1
ATOM 1739 O O . THR A 1 111 ? -3.921 5.853 6.987 1.00 12.19 108 THR A O 1
ATOM 1750 N N . GLY A 1 112 ? -3.085 7.792 7.710 1.00 12.51 109 GLY A N 1
ATOM 1751 C CA . GLY A 1 112 ? -4.393 8.292 8.037 1.00 14.58 109 GLY A CA 1
ATOM 1752 C C . GLY A 1 112 ? -4.969 7.730 9.329 1.00 14.93 109 GLY A C 1
ATOM 1753 O O . GLY A 1 112 ? -4.297 7.103 10.109 1.00 15.22 109 GLY A O 1
ATOM 1757 N N . GLY A 1 113 ? -6.263 8.088 9.592 1.00 18.11 110 GLY A N 1
ATOM 1758 C CA . GLY A 1 113 ? -6.963 7.721 10.814 1.00 20.69 110 GLY A CA 1
ATOM 1759 C C . GLY A 1 113 ? -6.819 8.765 11.893 1.00 13.35 110 GLY A C 1
ATOM 1760 O O . GLY A 1 113 ? -6.254 9.811 11.722 1.00 13.16 110 GLY A O 1
ATOM 1764 N N . GLY A 1 114 ? -7.505 8.521 13.068 1.00 16.50 111 GLY A N 1
ATOM 1765 C CA . GLY A 1 114 ? -7.537 9.520 14.140 1.00 16.87 111 GLY A CA 1
ATOM 1766 C C . GLY A 1 114 ? -6.387 9.350 15.124 1.00 15.07 111 GLY A C 1
ATOM 1767 O O . GLY A 1 114 ? -5.329 8.758 14.804 1.00 15.81 111 GLY A O 1
ATOM 1771 N N . HIS A 1 115 ? -6.526 10.006 16.253 1.00 15.97 112 HIS A N 1
ATOM 1772 C CA . HIS A 1 115 ? -5.451 10.007 17.252 1.00 15.52 112 HIS A CA 1
ATOM 1773 C C . HIS A 1 115 ? -5.478 8.711 18.102 1.00 16.69 112 HIS A C 1
ATOM 1774 O O . HIS A 1 115 ? -4.506 8.427 18.827 1.00 17.20 112 HIS A O 1
ATOM 1788 N N . GLY A 1 116 ? -6.561 7.912 18.131 1.00 15.83 113 GLY A N 1
ATOM 1789 C CA . GLY A 1 116 ? -6.687 6.727 18.920 1.00 16.41 113 GLY A CA 1
ATOM 1790 C C . GLY A 1 116 ? -6.490 7.013 20.378 1.00 16.46 113 GLY A C 1
ATOM 1791 O O . GLY A 1 116 ? -6.063 6.076 21.090 1.00 19.63 113 GLY A O 1
ATOM 1795 N N . GLY A 1 117 ? -6.844 8.221 20.800 1.00 15.83 114 GLY A N 1
ATOM 1796 C CA . GLY A 1 117 ? -6.670 8.608 22.202 1.00 19.95 114 GLY A CA 1
ATOM 1797 C C . GLY A 1 117 ? -5.284 9.146 22.587 1.00 16.97 114 GLY A C 1
ATOM 1798 O O . GLY A 1 117 ? -5.067 9.559 23.716 1.00 20.82 114 GLY A O 1
ATOM 1802 N N . HIS A 1 118 ? -4.385 9.198 21.618 1.00 13.33 115 HIS A N 1
ATOM 1803 C CA . HIS A 1 118 ? -3.029 9.612 21.903 1.00 12.40 115 HIS A CA 1
ATOM 1804 C C . HIS A 1 118 ? -2.970 11.134 22.026 1.00 11.16 115 HIS A C 1
ATOM 1805 O O . HIS A 1 118 ? -3.328 11.833 21.066 1.00 11.41 115 HIS A O 1
ATOM 1819 N N . ASN A 1 119 ? -2.506 11.647 23.162 1.00 11.87 116 ASN A N 1
ATOM 1820 C CA . ASN A 1 119 ? -2.592 13.065 23.409 1.00 12.54 116 ASN A CA 1
ATOM 1821 C C . ASN A 1 119 ? -1.634 13.927 22.579 1.00 11.95 116 ASN A C 1
ATOM 1822 O O . ASN A 1 119 ? -1.850 15.130 22.432 1.00 13.62 116 ASN A O 1
ATOM 1833 N N . GLY A 1 120 ? -0.580 13.316 22.024 1.00 10.23 117 GLY A N 1
ATOM 183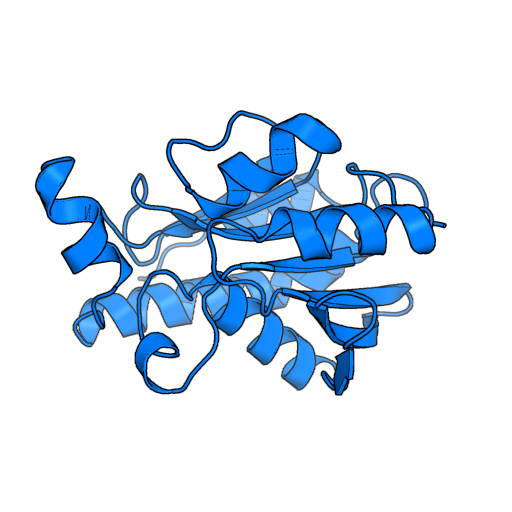4 C CA . GLY A 1 120 ? 0.277 14.048 21.114 1.00 9.49 117 GLY A CA 1
ATOM 1835 C C . GLY A 1 120 ? -0.333 14.157 19.740 1.00 9.44 117 GLY A C 1
ATOM 1836 O O . GLY A 1 120 ? -0.438 15.232 19.150 1.00 9.90 117 GLY A O 1
ATOM 1840 N N . LEU A 1 121 ? -0.827 13.025 19.193 1.00 9.32 118 LEU A N 1
ATOM 1841 C CA . LEU A 1 121 ? -1.496 13.075 17.903 1.00 9.30 118 LEU A CA 1
ATOM 1842 C C . LEU A 1 121 ? -2.723 13.982 17.971 1.00 9.47 118 LEU A C 1
ATOM 1843 O O . LEU A 1 121 ? -3.066 14.647 16.985 1.00 10.24 118 LEU A O 1
ATOM 1859 N N . ARG A 1 122 ? -3.415 14.002 19.120 1.00 10.12 119 ARG A N 1
ATOM 1860 C CA . ARG A 1 122 ? -4.605 14.820 19.295 1.00 10.93 119 ARG A CA 1
ATOM 1861 C C . ARG A 1 122 ? -4.294 16.291 19.072 1.00 10.44 119 ARG A C 1
ATOM 1862 O O . ARG A 1 122 ? -5.199 17.055 18.710 1.00 11.80 119 ARG A O 1
ATOM 1883 N N . ASP A 1 123 ? -3.079 16.724 19.347 1.00 10.01 120 ASP A N 1
ATOM 1884 C CA . ASP A 1 123 ? -2.655 18.098 19.193 1.00 9.96 120 ASP A CA 1
ATOM 1885 C C . ASP A 1 123 ? -2.193 18.444 17.777 1.00 10.09 120 ASP A C 1
ATOM 1886 O O . ASP A 1 123 ? -1.870 19.605 17.501 1.00 11.83 120 ASP A O 1
ATOM 1895 N N . ILE A 1 124 ? -2.112 17.418 16.899 1.00 9.84 121 ILE A N 1
ATOM 1896 C CA . ILE A 1 124 ? -1.535 17.594 15.562 1.00 10.18 121 ILE A CA 1
ATOM 1897 C C . ILE A 1 124 ? -2.633 17.492 14.491 1.00 9.74 121 ILE A C 1
ATOM 1898 O O . ILE A 1 124 ? -2.714 18.352 13.600 1.00 10.75 121 ILE A O 1
ATOM 1914 N N . VAL A 1 125 ? -3.438 16.441 14.552 1.00 9.94 122 VAL A N 1
ATOM 1915 C CA . VAL A 1 125 ? -4.442 16.194 13.511 1.00 10.50 122 VAL A CA 1
ATOM 1916 C C . VAL A 1 125 ? -5.398 17.374 13.288 1.00 10.02 122 VAL A C 1
ATOM 1917 O O . VAL A 1 125 ? -5.777 17.611 12.131 1.00 10.86 122 VAL A O 1
ATOM 1930 N N . PRO A 1 126 ? -5.814 18.153 14.313 1.00 10.12 123 PRO A N 1
ATOM 1931 C CA . PRO A 1 126 ? -6.759 19.245 14.008 1.00 10.73 123 PRO A CA 1
ATOM 1932 C C . PRO A 1 126 ? -6.181 20.267 13.028 1.00 11.59 123 PRO A C 1
ATOM 1933 O O . PRO A 1 126 ? -6.971 20.998 12.409 1.00 13.45 123 PRO A O 1
ATOM 1944 N N . HIS A 1 127 ? -4.869 20.394 12.972 1.00 10.82 124 HIS A N 1
ATOM 1945 C CA . HIS A 1 127 ? -4.220 21.446 12.212 1.00 11.79 124 HIS A CA 1
ATOM 1946 C C . HIS A 1 127 ? -3.836 21.009 10.836 1.00 12.54 124 HIS A C 1
ATOM 1947 O O . HIS A 1 127 ? -4.046 21.719 9.868 1.00 17.07 124 HIS A O 1
ATOM 1962 N N . ILE A 1 128 ? -3.177 19.844 10.718 1.00 12.55 125 ILE A N 1
ATOM 1963 C CA . ILE A 1 128 ? -2.690 19.374 9.412 1.00 13.11 125 ILE A CA 1
ATOM 1964 C C . ILE A 1 128 ? -3.558 18.309 8.798 1.00 12.05 125 ILE A C 1
ATOM 1965 O O . ILE A 1 128 ? -3.268 17.894 7.659 1.00 13.05 125 ILE A O 1
ATOM 1981 N N . GLY A 1 129 ? -4.577 17.841 9.516 1.00 11.44 126 GLY A N 1
ATOM 1982 C CA . GLY A 1 129 ? -5.400 16.752 9.036 1.00 11.28 126 GLY A CA 1
ATOM 1983 C C . GLY A 1 129 ? -4.697 15.426 9.302 1.00 10.44 126 GLY A C 1
ATOM 1984 O O . GLY A 1 129 ? -3.616 15.351 9.871 1.00 11.33 126 GLY A O 1
ATOM 1988 N N . PRO A 1 130 ? -5.395 14.339 8.898 1.00 10.20 127 PRO A N 1
ATOM 1989 C CA . PRO A 1 130 ? -4.957 13.010 9.290 1.00 10.05 127 PRO A CA 1
ATOM 1990 C C . PRO A 1 130 ? -4.005 12.351 8.313 1.00 10.04 127 PRO A C 1
ATOM 1991 O O . PRO A 1 130 ? -3.524 11.249 8.640 1.00 10.80 127 PRO A O 1
ATOM 2002 N N . ASN A 1 131 ? -3.769 12.914 7.135 1.00 9.83 128 ASN A N 1
ATOM 2003 C CA . ASN A 1 131 ? -3.160 12.173 6.041 1.00 10.40 128 ASN A CA 1
ATOM 2004 C C . ASN A 1 131 ? -1.630 12.083 6.140 1.00 10.65 128 ASN A C 1
ATOM 2005 O O . ASN A 1 131 ? -0.994 12.135 5.085 1.00 16.38 128 ASN A O 1
ATOM 2016 N N . PHE A 1 132 ? -1.068 12.048 7.301 1.00 9.07 129 PHE A N 1
ATOM 2017 C CA . PHE A 1 132 ? 0.319 11.700 7.499 1.00 8.21 129 PHE A CA 1
ATOM 2018 C C . PHE A 1 132 ? 0.436 10.252 7.900 1.00 7.91 129 PHE A C 1
ATOM 2019 O O . PHE A 1 132 ? -0.530 9.577 8.286 1.00 9.00 129 PHE A O 1
ATOM 2036 N N . HIS A 1 133 ? 1.647 9.739 7.755 1.00 8.00 130 HIS A N 1
ATOM 2037 C CA . HIS A 1 133 ? 1.971 8.361 8.094 1.00 7.80 130 HIS A CA 1
ATOM 2038 C C . HIS A 1 133 ? 2.399 8.274 9.546 1.00 7.45 130 HIS A C 1
ATOM 2039 O O . HIS A 1 133 ? 2.969 9.227 10.088 1.00 7.71 130 HIS A O 1
ATOM 2054 N N . ARG A 1 134 ? 2.131 7.108 10.158 1.00 7.79 131 ARG A N 1
ATOM 2055 C CA . ARG A 1 134 ? 2.430 6.891 11.557 1.00 7.71 131 ARG A CA 1
ATOM 2056 C C . ARG A 1 134 ? 3.188 5.586 11.697 1.00 7.75 131 ARG A C 1
ATOM 2057 O O . ARG A 1 134 ? 2.801 4.569 11.111 1.00 9.16 131 ARG A O 1
ATOM 2078 N N . LEU A 1 135 ? 4.230 5.620 12.508 1.00 7.64 132 LEU A N 1
ATOM 2079 C CA . LEU A 1 135 ? 4.892 4.398 12.959 1.00 7.92 132 LEU A CA 1
ATOM 2080 C C . LEU A 1 135 ? 4.392 4.144 14.368 1.00 7.59 132 LEU A C 1
ATOM 2081 O O . LEU A 1 135 ? 4.765 4.816 15.301 1.00 8.43 132 LEU A O 1
ATOM 2097 N N . ARG A 1 136 ? 3.444 3.191 14.453 1.00 8.30 133 ARG A N 1
ATOM 2098 C CA . ARG A 1 136 ? 2.777 2.838 15.693 1.00 8.27 133 ARG A CA 1
ATOM 2099 C C . ARG A 1 136 ? 3.615 1.783 16.406 1.00 8.38 133 ARG A C 1
ATOM 2100 O O . ARG A 1 136 ? 3.721 0.646 15.944 1.00 9.87 133 ARG A O 1
ATOM 2121 N N . ILE A 1 137 ? 4.207 2.179 17.515 1.00 8.25 134 ILE A N 1
ATOM 2122 C CA . ILE A 1 137 ? 5.107 1.335 18.291 1.00 8.17 134 ILE A CA 1
ATOM 2123 C C . ILE A 1 137 ? 4.318 0.789 19.468 1.00 8.13 134 ILE A C 1
ATOM 2124 O O . ILE A 1 137 ? 4.020 1.514 20.399 1.00 8.85 134 ILE A O 1
ATOM 2140 N N . GLY A 1 138 ? 3.951 -0.499 19.416 1.00 9.01 135 GLY A N 1
ATOM 2141 C CA . GLY A 1 138 ? 3.121 -1.045 20.473 1.00 9.99 135 GLY A CA 1
ATOM 2142 C C . GLY A 1 138 ? 3.758 -0.930 21.852 1.00 9.54 135 GLY A C 1
ATOM 2143 O O . GLY A 1 138 ? 4.947 -1.268 22.001 1.00 10.21 135 GLY A O 1
ATOM 2147 N N . ILE A 1 139 ? 2.959 -0.524 22.847 1.00 10.16 136 ILE A N 1
ATOM 2148 C CA . ILE A 1 139 ? 3.425 -0.451 24.222 1.00 10.78 136 ILE A CA 1
ATOM 2149 C C . ILE A 1 139 ? 2.472 -1.208 25.184 1.00 12.47 136 ILE A C 1
ATOM 2150 O O . ILE A 1 139 ? 2.738 -1.213 26.387 1.00 13.83 136 ILE A O 1
ATOM 2166 N N . GLY A 1 140 ? 1.333 -1.737 24.711 1.00 13.21 137 GLY A N 1
ATOM 2167 C CA . GLY A 1 140 ? 0.250 -2.316 25.584 1.00 14.19 137 GLY A CA 1
ATOM 2168 C C . GLY A 1 140 ? -0.577 -1.250 26.274 1.00 13.73 137 GLY A C 1
ATOM 2169 O O . GLY A 1 140 ? -0.299 -0.125 26.305 1.00 15.11 137 GLY A O 1
ATOM 2173 N N . HIS A 1 141 ? -1.718 -1.754 26.942 1.00 15.27 138 HIS A N 1
ATOM 2174 C CA . HIS A 1 141 ? -2.701 -0.901 27.599 1.00 14.89 138 HIS A CA 1
ATOM 2175 C C . HIS A 1 141 ? -2.815 -1.316 29.038 1.00 15.09 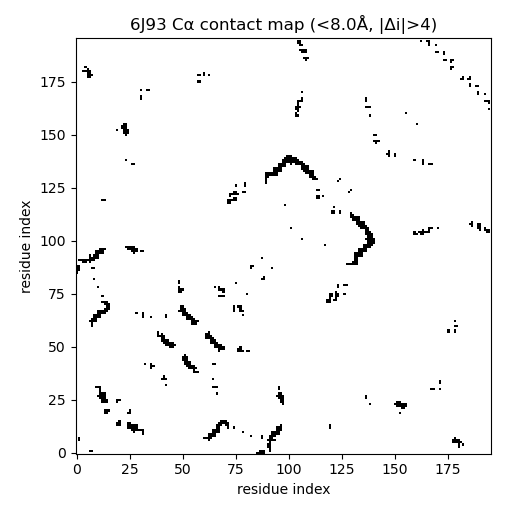138 HIS A C 1
ATOM 2176 O O . HIS A 1 141 ? -2.880 -2.511 29.298 1.00 20.25 138 HIS A O 1
ATOM 2190 N N . PRO A 1 142 ? -2.904 -0.373 30.012 1.00 15.41 139 PRO A N 1
ATOM 2191 C CA . PRO A 1 142 ? -3.039 -0.817 31.413 1.00 17.54 139 PRO A CA 1
ATOM 2192 C C . PRO A 1 142 ? -4.397 -1.301 31.894 1.00 19.99 139 PRO A C 1
ATOM 2193 O O . PRO A 1 142 ? -4.477 -1.810 33.016 1.00 23.47 139 PRO A O 1
ATOM 2204 N N . GLY A 1 143 ? -5.404 -1.254 31.016 1.00 24.77 140 GLY A N 1
ATOM 2205 C CA . GLY A 1 143 ? -6.776 -1.636 31.438 1.00 33.08 140 GLY A CA 1
ATOM 2206 C C . GLY A 1 143 ? -7.732 -0.446 31.300 1.00 46.87 140 GLY A C 1
ATOM 2207 O O . GLY A 1 143 ? -8.364 -0.372 30.232 1.00 70.58 140 GLY A O 1
ATOM 2211 N N . SER A 1 144 ? -7.640 0.463 32.189 1.00 47.98 141 SER A N 1
ATOM 2212 C CA . SER A 1 144 ? -8.711 1.418 32.334 1.00 77.87 141 SER A CA 1
ATOM 2213 C C . SER A 1 144 ? -8.194 2.755 31.851 1.00 59.39 141 SER A C 1
ATOM 2214 O O . SER A 1 144 ? -6.972 2.962 31.854 1.00 31.19 141 SER A O 1
ATOM 2222 N N . LYS A 1 145 ? -9.066 3.714 31.646 1.00 72.54 142 LYS A N 1
ATOM 2223 C CA . LYS A 1 145 ? -8.587 4.992 31.176 1.00 79.56 142 LYS A CA 1
ATOM 2224 C C . LYS A 1 145 ? -7.821 5.679 32.306 1.00 71.93 142 LYS A C 1
ATOM 2225 O O . LYS A 1 145 ? -6.963 6.525 32.019 1.00 34.03 142 LYS A O 1
ATOM 2244 N N . GLU A 1 146 ? -8.165 5.338 33.567 1.00 47.70 143 GLU A N 1
ATOM 2245 C CA . GLU A 1 146 ? -7.655 6.044 34.746 1.00 93.36 143 GLU A CA 1
ATOM 2246 C C . GLU A 1 146 ? -6.165 5.788 34.865 1.00 31.12 143 GLU A C 1
ATOM 2247 O O . GLU A 1 146 ? -5.425 6.744 35.251 1.00 41.72 143 GLU A O 1
ATOM 2259 N N . ARG A 1 147 ? -5.821 4.551 34.511 1.00 34.37 144 ARG A N 1
ATOM 2260 C CA . ARG A 1 147 ? -4.451 4.069 34.532 1.00 23.73 144 ARG A CA 1
ATOM 2261 C C . ARG A 1 147 ? -3.578 4.496 33.338 1.00 23.89 144 ARG A C 1
ATOM 2262 O O . ARG A 1 147 ? -2.385 4.247 33.376 1.00 22.19 144 ARG A O 1
ATOM 2283 N N . VAL A 1 148 ? -4.124 5.126 32.276 1.00 21.32 145 VAL A N 1
ATOM 2284 C CA . VAL A 1 148 ? -3.311 5.388 31.081 1.00 20.66 145 VAL A CA 1
ATOM 2285 C C . VAL A 1 148 ? -2.108 6.270 31.396 1.00 18.66 145 VAL A C 1
ATOM 2286 O O . VAL A 1 148 ? -1.001 5.887 30.945 1.00 19.59 145 VAL A O 1
ATOM 2299 N N . SER A 1 149 ? -2.174 7.364 32.140 1.00 26.83 146 SER A N 1
ATOM 2300 C CA . SER A 1 149 ? -0.984 8.099 32.631 1.00 75.17 146 SER A CA 1
ATOM 2301 C C . SER A 1 149 ? 0.040 7.196 33.357 1.00 57.06 146 SER A C 1
ATOM 2302 O O . SER A 1 149 ? 1.160 7.196 32.878 1.00 32.45 146 SER A O 1
ATOM 2310 N N . GLY A 1 150 ? -0.296 6.533 34.486 1.00 78.97 147 GLY A N 1
ATOM 2311 C CA . GLY A 1 150 ? 0.797 5.875 35.150 1.00 54.89 147 GLY A CA 1
ATOM 2312 C C . GLY A 1 150 ? 1.314 4.806 34.235 1.00 39.37 147 GLY A C 1
ATOM 2313 O O . GLY A 1 150 ? 2.448 4.367 34.488 1.00 40.29 147 GLY A O 1
ATOM 2317 N N . HIS A 1 151 ? 0.558 4.383 33.195 1.00 64.36 148 HIS A N 1
ATOM 2318 C CA . HIS A 1 151 ? 1.126 3.443 32.204 1.00 59.17 148 HIS A CA 1
ATOM 2319 C C . HIS A 1 151 ? 2.146 4.015 31.161 1.00 21.65 148 HIS A C 1
ATOM 2320 O O . HIS A 1 151 ? 3.321 3.560 30.970 1.00 15.29 148 HIS A O 1
ATOM 2335 N N . VAL A 1 152 ? 1.689 5.060 30.461 1.00 14.72 149 VAL A N 1
ATOM 2336 C CA . VAL A 1 152 ? 2.537 5.664 29.446 1.00 13.11 149 VAL A CA 1
ATOM 2337 C C . VAL A 1 152 ? 3.698 6.386 30.081 1.00 13.28 149 VAL A C 1
ATOM 2338 O O . VAL A 1 152 ? 4.744 6.542 29.425 1.00 12.97 149 VAL A O 1
ATOM 2351 N N . LEU A 1 153 ? 3.522 6.880 31.324 1.00 13.65 150 LEU A N 1
ATOM 2352 C CA . LEU A 1 153 ? 4.600 7.544 32.001 1.00 15.05 150 LEU A CA 1
ATOM 2353 C C . LEU A 1 153 ? 5.397 6.571 32.862 1.00 13.99 150 LEU A C 1
ATOM 2354 O O . LEU A 1 153 ? 6.164 7.020 33.681 1.00 18.67 150 LEU A O 1
ATOM 2370 N N . GLY A 1 154 ? 5.227 5.268 32.621 1.00 13.83 151 GLY A N 1
ATOM 2371 C CA . GLY A 1 154 ? 6.018 4.259 33.294 1.00 13.04 151 GLY A CA 1
ATOM 2372 C C . GLY A 1 154 ? 7.176 3.769 32.441 1.00 11.20 151 GLY A C 1
ATOM 2373 O O . GLY A 1 154 ? 7.164 3.901 31.202 1.00 11.80 151 GLY A O 1
ATOM 2377 N N . LYS A 1 155 ? 8.135 3.167 33.099 1.00 10.34 152 LYS A N 1
ATOM 2378 C CA . LYS A 1 155 ? 9.286 2.521 32.482 1.00 10.07 152 LYS A CA 1
ATOM 2379 C C . LYS A 1 155 ? 8.971 1.039 32.382 1.00 10.34 152 LYS A C 1
ATOM 2380 O O . LYS A 1 155 ? 8.775 0.352 33.405 1.00 10.58 152 LYS A O 1
ATOM 2399 N N . ALA A 1 156 ? 8.923 0.528 31.148 1.00 9.73 153 ALA A N 1
ATOM 2400 C CA . ALA A 1 156 ? 8.494 -0.845 30.900 1.00 9.77 153 ALA A CA 1
ATOM 2401 C C . ALA A 1 156 ? 9.463 -1.808 31.564 1.00 10.30 153 ALA A C 1
ATOM 2402 O O . ALA A 1 156 ? 10.669 -1.569 31.687 1.00 10.14 153 ALA A O 1
ATOM 2409 N N . PRO A 1 157 ? 8.942 -2.987 31.972 1.00 9.86 154 PRO A N 1
ATOM 2410 C CA . PRO A 1 157 ? 9.830 -4.056 32.442 1.00 10.67 154 PRO A CA 1
ATOM 2411 C C . PRO A 1 157 ? 10.752 -4.498 31.304 1.00 10.42 154 PRO A C 1
ATOM 2412 O O . PRO A 1 157 ? 10.410 -4.338 30.115 1.00 10.64 154 PRO A O 1
ATOM 2423 N N . SER A 1 158 ? 11.842 -5.138 31.660 1.00 11.34 155 SER A N 1
ATOM 2424 C CA . SER A 1 158 ? 12.854 -5.508 30.681 1.00 11.53 155 SER A CA 1
ATOM 2425 C C . SER A 1 158 ? 12.336 -6.365 29.537 1.00 11.23 155 SER A C 1
ATOM 2426 O O . SER A 1 158 ? 12.779 -6.130 28.408 1.00 12.30 155 SER A O 1
ATOM 2434 N N . ASN A 1 159 ? 11.418 -7.320 29.750 1.00 11.56 156 ASN A N 1
ATOM 2435 C CA . ASN A 1 159 ? 10.987 -8.135 28.640 1.00 11.51 156 ASN A CA 1
ATOM 2436 C C . ASN A 1 159 ? 10.239 -7.261 27.627 1.00 11.07 156 ASN A C 1
ATOM 2437 O O . ASN A 1 159 ? 10.452 -7.391 26.411 1.00 11.74 156 ASN A O 1
ATOM 2448 N N . GLU A 1 160 ? 9.367 -6.395 28.109 1.00 10.86 157 GLU A N 1
ATOM 2449 C CA . GLU A 1 160 ? 8.652 -5.510 27.215 1.00 10.06 157 GLU A CA 1
ATOM 2450 C C . GLU A 1 160 ? 9.589 -4.548 26.524 1.00 9.62 157 GLU A C 1
ATOM 2451 O O . GLU A 1 160 ? 9.425 -4.249 25.327 1.00 10.39 157 GLU A O 1
ATOM 2463 N N . GLN A 1 161 ? 10.565 -4.007 27.245 1.00 9.54 158 GLN A N 1
ATOM 2464 C CA . GLN A 1 161 ? 11.519 -3.112 26.624 1.00 9.68 158 GLN A CA 1
ATOM 2465 C C . GLN A 1 161 ? 12.268 -3.826 25.516 1.00 9.68 158 GLN A C 1
ATOM 2466 O O . GLN A 1 161 ? 12.471 -3.248 24.433 1.00 10.21 158 GLN A O 1
ATOM 2480 N N . SER A 1 162 ? 12.720 -5.053 25.742 1.00 10.05 159 SER A N 1
ATOM 2481 C CA . SER A 1 162 ? 13.407 -5.800 24.710 1.00 10.19 159 SER A CA 1
ATOM 2482 C C . SER A 1 162 ? 12.548 -5.983 23.480 1.00 9.82 159 SER A C 1
ATOM 2483 O O . SER A 1 162 ? 13.028 -5.895 22.353 1.00 10.21 159 SER A O 1
ATOM 2491 N N . LEU A 1 163 ? 11.275 -6.294 23.700 1.00 9.83 160 LEU A N 1
ATOM 2492 C CA . LEU A 1 163 ? 10.334 -6.498 22.592 1.00 9.71 160 LEU A CA 1
ATOM 2493 C C . LEU A 1 163 ? 10.216 -5.181 21.787 1.00 9.45 160 LEU A C 1
ATOM 2494 O O . LEU A 1 163 ? 10.268 -5.201 20.539 1.00 9.60 160 LEU A O 1
ATOM 2510 N N . MET A 1 164 ? 10.018 -4.064 22.465 1.00 9.02 161 MET A N 1
ATOM 2511 C CA . MET A 1 164 ? 9.908 -2.783 21.757 1.00 9.06 161 MET A CA 1
ATOM 2512 C C . MET A 1 164 ? 11.204 -2.462 21.036 1.00 8.99 161 MET A C 1
ATOM 2513 O O . MET A 1 164 ? 11.182 -1.967 19.888 1.00 9.72 161 MET A O 1
ATOM 2527 N N . ASP A 1 165 ? 12.347 -2.704 21.681 1.00 9.46 162 ASP A N 1
ATOM 2528 C CA . ASP A 1 165 ? 13.628 -2.340 21.083 1.00 9.69 162 ASP A CA 1
ATOM 2529 C C . ASP A 1 165 ? 13.857 -3.117 19.790 1.00 9.97 162 ASP A C 1
ATOM 2530 O O . ASP A 1 165 ? 14.367 -2.554 18.827 1.00 10.30 162 ASP A O 1
ATOM 2539 N N . GLY A 1 166 ? 13.476 -4.387 19.771 1.00 10.06 163 GLY A N 1
ATOM 2540 C CA . GLY A 1 166 ? 13.626 -5.180 18.555 1.00 9.85 163 GLY A CA 1
ATOM 2541 C C . GLY A 1 166 ? 12.723 -4.684 17.434 1.00 9.35 163 GLY A C 1
ATOM 2542 O O . GLY A 1 166 ? 13.145 -4.636 16.254 1.00 10.47 163 GLY A O 1
ATOM 2546 N N . ALA A 1 167 ? 11.493 -4.309 17.769 1.00 9.30 164 ALA A N 1
ATOM 2547 C CA . ALA A 1 167 ? 10.566 -3.788 16.762 1.00 9.57 164 ALA A CA 1
ATOM 2548 C C . ALA A 1 167 ? 11.093 -2.447 16.196 1.00 9.05 164 ALA A C 1
ATOM 2549 O O . ALA A 1 167 ? 11.043 -2.219 14.972 1.00 9.56 164 ALA A O 1
ATOM 2556 N N . ILE A 1 168 ? 11.578 -1.572 17.069 1.00 9.01 165 ILE A N 1
ATOM 2557 C CA . ILE A 1 168 ? 12.149 -0.308 16.630 1.00 9.07 165 ILE A CA 1
ATOM 2558 C C . ILE A 1 168 ? 13.331 -0.538 15.713 1.00 9.80 165 ILE A C 1
ATOM 2559 O O . ILE A 1 168 ? 13.475 0.127 14.665 1.00 10.02 165 ILE A O 1
ATOM 2575 N N . ASP A 1 169 ? 14.234 -1.447 16.090 1.00 9.84 166 ASP A N 1
ATOM 2576 C CA . ASP A 1 169 ? 15.366 -1.745 15.230 1.00 11.44 166 ASP A CA 1
ATOM 2577 C C . ASP A 1 169 ? 14.914 -2.209 13.867 1.00 11.00 166 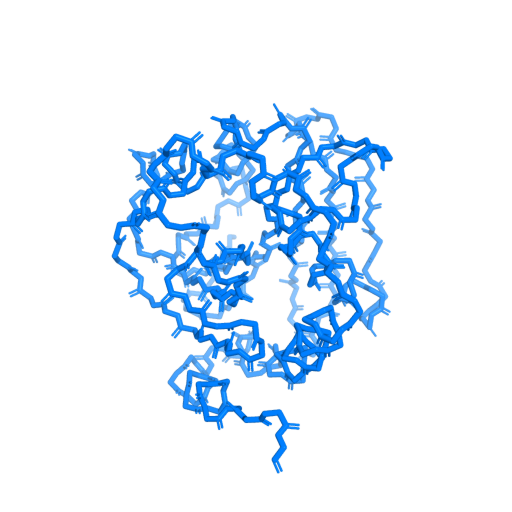ASP A C 1
ATOM 2578 O O . ASP A 1 169 ? 15.489 -1.794 12.846 1.00 12.02 166 ASP A O 1
ATOM 2587 N N . HIS A 1 170 ? 13.887 -3.075 13.812 1.00 10.80 167 HIS A N 1
ATOM 2588 C CA . HIS A 1 170 ? 13.369 -3.530 12.529 1.00 11.27 167 HIS A CA 1
ATOM 2589 C C . HIS A 1 170 ? 12.896 -2.355 11.711 1.00 11.02 167 HIS A C 1
ATOM 2590 O O . HIS A 1 170 ? 13.205 -2.252 10.494 1.00 11.91 167 HIS A O 1
ATOM 2605 N N . ALA A 1 171 ? 12.150 -1.443 12.309 1.00 10.60 168 ALA A N 1
ATOM 2606 C CA . ALA A 1 171 ? 11.629 -0.325 11.566 1.00 10.58 168 ALA A CA 1
ATOM 2607 C C . ALA A 1 171 ? 12.741 0.551 11.021 1.00 9.71 168 ALA A C 1
ATOM 2608 O O . ALA A 1 171 ? 12.615 1.131 9.937 1.00 10.09 168 ALA A O 1
ATOM 2615 N N . LEU A 1 172 ? 13.854 0.713 11.760 1.00 10.39 169 LEU A N 1
ATOM 2616 C CA . LEU A 1 172 ? 14.960 1.551 11.260 1.00 10.66 169 LEU A CA 1
ATOM 2617 C C . LEU A 1 172 ? 15.429 1.061 9.917 1.00 10.96 169 LEU A C 1
ATOM 2618 O O . LEU A 1 172 ? 15.816 1.866 9.068 1.00 11.98 169 LEU A O 1
ATOM 2634 N N . SER A 1 173 ? 15.413 -0.261 9.720 1.00 11.77 170 SER A N 1
ATOM 2635 C CA . SER A 1 173 ? 15.887 -0.885 8.491 1.00 13.40 170 SER A CA 1
ATOM 2636 C C . SER A 1 173 ? 14.952 -0.608 7.307 1.00 11.52 170 SER A C 1
ATOM 2637 O O . SER A 1 173 ? 15.338 -0.870 6.170 1.00 14.19 170 SER A O 1
ATOM 2645 N N . LYS A 1 174 ? 13.731 -0.129 7.554 1.00 10.78 171 LYS A N 1
ATOM 2646 C CA . LYS A 1 174 ? 12.732 0.100 6.533 1.00 10.41 171 LYS A CA 1
ATOM 2647 C C . LYS A 1 174 ? 12.598 1.576 6.190 1.00 10.10 171 LYS A C 1
ATOM 2648 O O . LYS A 1 174 ? 11.812 1.938 5.287 1.00 10.80 171 LYS A O 1
ATOM 2667 N N . VAL A 1 175 ? 13.338 2.447 6.855 1.00 10.10 172 VAL A N 1
ATOM 2668 C CA . VAL A 1 175 ? 13.261 3.878 6.546 1.00 10.49 172 VAL A CA 1
ATOM 2669 C C . VAL A 1 175 ? 13.745 4.166 5.125 1.00 9.65 172 VAL A C 1
ATOM 2670 O O . VAL A 1 175 ? 13.213 5.072 4.480 1.00 10.39 172 VAL A O 1
ATOM 2683 N N . LYS A 1 176 ? 14.700 3.419 4.633 1.00 10.53 173 LYS A N 1
ATOM 2684 C CA . LYS A 1 176 ? 15.162 3.593 3.242 1.00 10.54 173 LYS A CA 1
ATOM 2685 C C . LYS A 1 176 ? 13.966 3.520 2.279 1.00 10.07 173 LYS A C 1
ATOM 2686 O O . LYS A 1 176 ? 13.811 4.362 1.391 1.00 11.02 173 LYS A O 1
ATOM 2705 N N . LEU A 1 177 ? 13.106 2.518 2.459 1.00 10.30 174 LEU A N 1
ATOM 2706 C CA . LEU A 1 177 ? 11.919 2.416 1.585 1.00 10.04 174 LEU A CA 1
ATOM 2707 C C . LEU A 1 177 ? 11.029 3.646 1.702 1.00 9.53 174 LEU A C 1
ATOM 2708 O O . LEU A 1 177 ? 10.523 4.168 0.717 1.00 10.53 174 LEU A O 1
ATOM 2724 N N . LEU A 1 178 ? 10.832 4.133 2.930 1.00 9.65 175 LEU A N 1
ATOM 2725 C CA . LEU A 1 178 ? 9.965 5.274 3.142 1.00 9.61 175 LEU A CA 1
ATOM 2726 C C . LEU A 1 178 ? 10.474 6.554 2.508 1.00 9.32 175 LEU A C 1
ATOM 2727 O O . LEU A 1 178 ? 9.705 7.299 1.890 1.00 9.90 175 LEU A O 1
ATOM 2743 N N . VAL A 1 179 ? 11.759 6.852 2.649 1.00 9.20 176 VAL A N 1
ATOM 2744 C CA . VAL A 1 179 ? 12.284 8.075 2.064 1.00 9.62 176 VAL A CA 1
ATOM 2745 C C . VAL A 1 179 ? 12.308 8.010 0.550 1.00 9.74 176 VAL A C 1
ATOM 2746 O O . VAL A 1 179 ? 12.313 9.050 -0.125 1.00 11.11 176 VAL A O 1
ATOM 2759 N N . GLN A 1 180 ? 12.258 6.790 -0.006 1.00 10.34 177 GLN A N 1
ATOM 2760 C CA . GLN A 1 180 ? 12.139 6.530 -1.432 1.00 11.07 177 GLN A CA 1
ATOM 2761 C C . GLN A 1 180 ? 10.699 6.541 -1.924 1.00 10.77 177 GLN A C 1
ATOM 2762 O O . GLN A 1 180 ? 10.470 6.335 -3.128 1.00 12.38 177 GLN A O 1
ATOM 2776 N N . GLY A 1 181 ? 9.721 6.692 -1.027 1.00 10.45 178 GLY A N 1
ATOM 2777 C CA . GLY A 1 181 ? 8.333 6.746 -1.457 1.00 10.88 178 GLY A CA 1
ATOM 2778 C C . GLY A 1 181 ? 7.671 5.372 -1.583 1.00 10.41 178 GLY A C 1
ATOM 2779 O O . GLY A 1 181 ? 6.517 5.288 -2.023 1.00 11.70 178 GLY A O 1
ATOM 2783 N N . GLN A 1 182 ? 8.372 4.322 -1.179 1.00 10.09 179 GLN A N 1
ATOM 2784 C CA . GLN A 1 182 ? 7.840 2.956 -1.269 1.00 10.34 179 GLN A CA 1
ATOM 2785 C C . GLN A 1 182 ? 7.019 2.611 -0.043 1.00 10.51 179 GLN A C 1
ATOM 2786 O O . GLN A 1 182 ? 7.327 1.681 0.691 1.00 11.04 179 GLN A O 1
ATOM 2800 N N . VAL A 1 183 ? 5.964 3.394 0.180 1.00 11.63 180 VAL A N 1
ATOM 2801 C CA . VAL A 1 183 ? 5.122 3.236 1.355 1.00 12.25 180 VAL A CA 1
ATOM 2802 C C . VAL A 1 183 ? 4.452 1.884 1.374 1.00 11.08 180 VAL A C 1
ATOM 2803 O O . VAL A 1 183 ? 4.464 1.226 2.417 1.00 11.44 180 VAL A O 1
ATOM 2816 N N . PRO A 1 184 ? 3.874 1.387 0.253 1.00 11.54 181 PRO A N 1
ATOM 2817 C CA . PRO A 1 184 ? 3.241 0.075 0.333 1.00 11.69 181 PRO A CA 1
ATOM 2818 C C . PRO A 1 184 ? 4.183 -1.033 0.751 1.00 11.08 181 PRO A C 1
ATOM 2819 O O . PRO A 1 184 ? 3.858 -1.860 1.608 1.00 11.99 181 PRO A O 1
ATOM 2830 N N . GLN A 1 185 ? 5.359 -1.070 0.161 1.00 11.06 182 GLN A N 1
ATOM 2831 C CA . GLN A 1 185 ? 6.323 -2.105 0.530 1.00 11.44 182 GLN A CA 1
ATOM 2832 C C . GLN A 1 185 ? 6.785 -1.939 1.967 1.00 11.05 182 GLN A C 1
ATOM 2833 O O . GLN A 1 185 ? 6.890 -2.928 2.706 1.00 11.79 182 GLN A O 1
ATOM 2847 N N . ALA A 1 186 ? 7.056 -0.716 2.390 1.00 10.52 183 ALA A N 1
ATOM 2848 C CA . ALA A 1 186 ? 7.438 -0.492 3.773 1.00 11.41 183 ALA A CA 1
ATOM 2849 C C . ALA A 1 186 ? 6.362 -0.951 4.725 1.00 10.41 183 ALA A C 1
ATOM 2850 O O . ALA A 1 186 ? 6.654 -1.544 5.758 1.00 11.26 183 ALA A O 1
ATOM 2857 N N . MET A 1 187 ? 5.098 -0.650 4.403 1.00 10.62 184 MET A N 1
ATOM 2858 C CA . MET A 1 187 ? 3.977 -1.064 5.273 1.00 11.24 184 MET A CA 1
ATOM 2859 C C . MET A 1 187 ? 3.959 -2.576 5.393 1.00 11.29 184 MET A C 1
ATOM 2860 O O . MET A 1 187 ? 3.839 -3.144 6.484 1.00 12.61 184 MET A O 1
ATOM 2874 N N . ASN A 1 188 ? 4.078 -3.271 4.253 1.00 11.47 185 ASN A N 1
ATOM 2875 C CA . ASN A 1 188 ? 4.051 -4.719 4.333 1.00 12.40 185 ASN A CA 1
ATOM 2876 C C . ASN A 1 188 ? 5.189 -5.250 5.186 1.00 12.49 185 ASN A C 1
ATOM 2877 O O . ASN A 1 188 ? 5.007 -6.136 6.027 1.00 14.56 185 ASN A O 1
ATOM 2888 N N . GLN A 1 189 ? 6.388 -4.739 4.959 1.00 12.11 186 GLN A N 1
ATOM 2889 C CA . GLN A 1 189 ? 7.559 -5.275 5.650 1.00 13.30 186 GLN A CA 1
ATOM 2890 C C . GLN A 1 189 ? 7.621 -4.898 7.134 1.00 11.70 186 GLN A C 1
ATOM 2891 O O . GLN A 1 189 ? 8.100 -5.687 7.919 1.00 13.90 186 GLN A O 1
ATOM 2905 N N . ILE A 1 190 ? 7.188 -3.684 7.502 1.00 11.09 187 ILE A N 1
ATOM 2906 C CA . ILE A 1 190 ? 7.118 -3.285 8.900 1.00 10.66 187 ILE A CA 1
ATOM 2907 C C . ILE A 1 190 ? 6.069 -4.125 9.608 1.00 11.38 187 ILE A C 1
ATOM 2908 O O . ILE A 1 190 ? 6.323 -4.709 10.668 1.00 11.99 187 ILE A O 1
ATOM 2924 N N . ASN A 1 191 ? 4.864 -4.219 9.006 1.00 11.31 188 ASN A N 1
ATOM 2925 C CA . ASN A 1 191 ? 3.744 -4.826 9.707 1.00 11.99 188 ASN A CA 1
ATOM 2926 C C . ASN A 1 191 ? 3.932 -6.316 9.913 1.00 13.00 188 ASN A C 1
ATOM 2927 O O . ASN A 1 191 ? 3.319 -6.897 10.788 1.00 16.22 188 ASN A O 1
ATOM 2938 N N . ALA A 1 192 ? 4.779 -6.930 9.079 1.00 12.84 189 ALA A N 1
ATOM 2939 C CA . ALA A 1 192 ? 5.080 -8.358 9.181 1.00 14.77 189 ALA A CA 1
ATOM 2940 C C . ALA A 1 192 ? 5.992 -8.686 10.351 1.00 12.84 189 ALA A C 1
ATOM 2941 O O . ALA A 1 192 ? 6.164 -9.869 10.661 1.00 14.23 189 ALA A O 1
ATOM 2948 N N . TYR A 1 193 ? 6.599 -7.705 11.009 1.00 12.59 190 TYR A N 1
ATOM 2949 C CA . TYR A 1 193 ? 7.553 -7.982 12.088 1.00 12.44 190 TYR A CA 1
ATOM 2950 C C . TYR A 1 193 ? 6.943 -8.847 13.166 1.00 11.03 190 TYR A C 1
ATOM 2951 O O . TYR A 1 193 ? 5.856 -8.534 13.665 1.00 13.10 190 TYR A O 1
ATOM 2969 N N . LYS A 1 194 ? 7.739 -9.824 13.590 1.00 12.03 191 LYS A N 1
ATOM 2970 C CA . LYS A 1 194 ? 7.482 -10.611 14.775 1.00 12.00 191 LYS A CA 1
ATOM 2971 C C . LYS A 1 194 ? 8.756 -10.653 15.621 1.00 12.05 191 LYS A C 1
ATOM 2972 O O . LYS A 1 194 ? 9.862 -10.727 15.076 1.00 12.91 191 LYS A O 1
ATOM 2991 N N . PRO A 1 195 ? 8.634 -10.714 16.952 1.00 12.46 192 PRO A N 1
ATOM 2992 C CA . PRO A 1 195 ? 9.839 -10.697 17.813 1.00 13.22 192 PRO A CA 1
ATOM 2993 C C . PRO A 1 195 ? 10.605 -12.015 17.852 1.00 12.32 192 PRO A C 1
ATOM 2994 O O . PRO A 1 195 ? 11.788 -12.016 18.169 1.00 16.01 192 PRO A O 1
ATOM 3005 N N . ALA A 1 196 ? 9.914 -13.094 17.582 1.00 13.20 193 ALA A N 1
ATOM 3006 C CA . ALA A 1 196 ? 10.452 -14.420 17.834 1.00 14.30 193 ALA A CA 1
ATOM 3007 C C . ALA A 1 196 ? 9.926 -15.399 16.828 1.00 19.11 193 ALA A C 1
ATOM 3008 O O . ALA A 1 196 ? 10.548 -16.486 16.721 1.00 33.09 193 ALA A O 1
#